Protein AF-A0A6S7JUX6-F1 (afdb_monomer)

Mean predicted aligned error: 7.74 Å

Structure (mmCIF, N/CA/C/O backbone):
data_AF-A0A6S7JUX6-F1
#
_entry.id   AF-A0A6S7JUX6-F1
#
loop_
_atom_site.group_PDB
_atom_site.id
_atom_site.type_symbol
_atom_site.label_atom_id
_atom_site.label_alt_id
_atom_site.label_comp_id
_atom_site.label_asym_id
_atom_site.label_entity_id
_atom_site.label_seq_id
_atom_site.pdbx_PDB_ins_code
_atom_site.Cartn_x
_atom_site.Cartn_y
_atom_site.Cartn_z
_atom_site.occupancy
_atom_site.B_iso_or_equiv
_atom_site.auth_seq_id
_atom_site.auth_comp_id
_atom_site.auth_asym_id
_atom_site.auth_atom_id
_atom_site.pdbx_PDB_model_num
ATOM 1 N N . VAL A 1 1 ? -24.097 11.876 -26.166 1.00 48.94 1 VAL A N 1
ATOM 2 C CA . VAL A 1 1 ? -23.026 12.880 -26.381 1.00 48.94 1 VAL A CA 1
ATOM 3 C C . VAL A 1 1 ? -22.260 13.209 -25.091 1.00 48.94 1 VAL A C 1
ATOM 5 O O . VAL A 1 1 ? -21.076 12.919 -25.056 1.00 48.94 1 VAL A O 1
ATOM 8 N N . SER A 1 2 ? -22.871 13.666 -23.984 1.00 50.81 2 SER A N 1
ATOM 9 C CA . SER A 1 2 ? -22.100 14.051 -22.768 1.00 50.81 2 SER A CA 1
ATOM 10 C C . SER A 1 2 ? -21.366 12.911 -22.030 1.00 50.81 2 SER A C 1
ATOM 12 O O . SER A 1 2 ? -20.284 13.136 -21.496 1.00 50.81 2 SER A O 1
ATOM 14 N N . LYS A 1 3 ? -21.900 11.677 -22.024 1.00 41.22 3 LYS A N 1
ATOM 15 C CA . LYS A 1 3 ? -21.191 10.493 -21.485 1.00 41.22 3 LYS A CA 1
ATOM 16 C C . LYS A 1 3 ? -19.966 10.110 -22.321 1.00 41.22 3 LYS A C 1
ATOM 18 O O . LYS A 1 3 ? -18.945 9.764 -21.747 1.00 41.22 3 LYS A O 1
ATOM 23 N N . LEU A 1 4 ? -20.069 10.221 -23.647 1.00 41.06 4 LEU A N 1
ATOM 24 C CA . LEU A 1 4 ? -18.965 9.965 -24.577 1.00 41.06 4 LEU A CA 1
ATOM 25 C C . LEU A 1 4 ? -17.874 11.031 -24.431 1.00 41.06 4 LEU A C 1
ATOM 27 O O . LEU A 1 4 ? -16.719 10.678 -24.271 1.00 41.06 4 LEU A O 1
ATOM 31 N N . PHE A 1 5 ? -18.233 12.317 -24.360 1.00 41.25 5 PHE A N 1
ATOM 32 C CA . PHE A 1 5 ? -17.266 13.398 -24.111 1.00 41.25 5 PHE A CA 1
ATOM 33 C C . PHE A 1 5 ? -16.537 13.258 -22.770 1.00 41.25 5 PHE A C 1
ATOM 35 O O . PHE A 1 5 ? -15.330 13.465 -22.704 1.00 41.25 5 PHE A O 1
ATOM 42 N N . LYS A 1 6 ? -17.247 12.869 -21.702 1.00 51.84 6 LYS A N 1
ATOM 43 C CA . LYS A 1 6 ? -16.603 12.551 -20.421 1.00 51.84 6 LYS A CA 1
ATOM 44 C C . LYS A 1 6 ? -15.650 11.365 -20.557 1.00 51.84 6 LYS A C 1
ATOM 46 O O . LYS A 1 6 ? -14.543 11.437 -20.048 1.00 51.84 6 LYS A O 1
ATOM 51 N N . TYR A 1 7 ? -16.066 10.310 -21.253 1.00 56.75 7 TYR A N 1
ATOM 52 C CA . TYR A 1 7 ? -15.253 9.117 -21.478 1.00 56.75 7 TYR A CA 1
ATOM 53 C C . TYR A 1 7 ? -13.949 9.437 -22.232 1.00 56.75 7 TYR A C 1
ATOM 55 O O . TYR A 1 7 ? -12.880 9.119 -21.721 1.00 56.75 7 TYR A O 1
ATOM 63 N N . PHE A 1 8 ? -14.025 10.177 -23.345 1.00 58.06 8 PHE A N 1
ATOM 64 C CA . PHE A 1 8 ? -12.846 10.645 -24.089 1.00 58.06 8 PHE A CA 1
ATOM 65 C C . PHE A 1 8 ? -11.921 11.522 -23.232 1.00 58.06 8 PHE A C 1
ATOM 67 O O . PHE A 1 8 ? -10.712 11.326 -23.227 1.00 58.06 8 PHE A O 1
ATOM 74 N N . HIS A 1 9 ? -12.482 12.429 -22.427 1.00 65.06 9 HIS A N 1
ATOM 75 C CA . HIS A 1 9 ? -11.683 13.262 -21.526 1.00 65.06 9 HIS A CA 1
ATOM 76 C C . HIS A 1 9 ? -10.937 12.444 -20.455 1.00 65.06 9 HIS A C 1
ATOM 78 O O . HIS A 1 9 ? -9.802 12.768 -20.109 1.00 65.06 9 HIS A O 1
ATOM 84 N N . TYR A 1 10 ? -11.546 11.378 -19.925 1.00 68.56 10 TYR A N 1
ATOM 85 C CA . TYR A 1 10 ? -10.877 10.498 -18.964 1.00 68.56 10 TYR A CA 1
ATOM 86 C C . TYR A 1 10 ? -9.776 9.658 -19.617 1.00 68.56 10 TYR A C 1
ATOM 88 O O . TYR A 1 10 ? -8.707 9.525 -19.022 1.00 68.56 10 TYR A O 1
ATOM 96 N N . GLU A 1 11 ? -10.000 9.126 -20.822 1.00 69.25 11 GLU A N 1
ATOM 97 C CA . GLU A 1 11 ? -8.964 8.402 -21.571 1.00 69.25 11 GLU A CA 1
ATOM 98 C C . GLU A 1 11 ? -7.755 9.299 -21.863 1.00 69.25 11 GLU A C 1
ATOM 100 O O . GLU A 1 11 ? -6.625 8.894 -21.586 1.00 69.25 11 GLU A O 1
ATOM 105 N N . ASP A 1 12 ? -7.973 10.544 -22.293 1.00 77.12 12 ASP A N 1
ATOM 106 C CA . ASP A 1 12 ? -6.894 11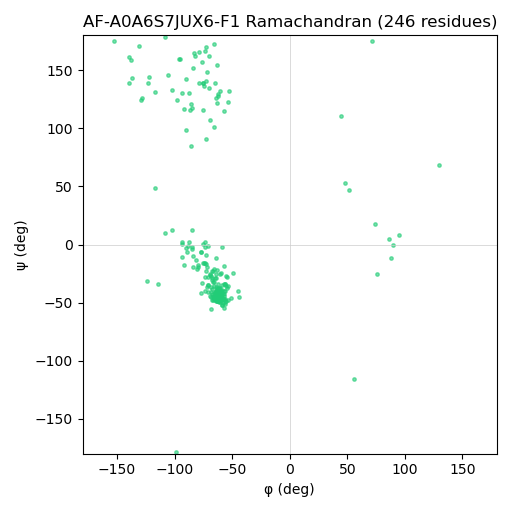.511 -22.534 1.00 77.12 12 ASP A CA 1
ATOM 107 C C . ASP A 1 12 ? -6.083 11.818 -21.267 1.00 77.12 12 ASP A C 1
ATOM 109 O O . ASP A 1 12 ? -4.849 11.889 -21.313 1.00 77.12 12 ASP A O 1
ATOM 113 N N . LEU A 1 13 ? -6.744 11.960 -20.111 1.00 80.56 13 LEU A N 1
ATOM 114 C CA . LEU A 1 13 ? -6.066 12.159 -18.826 1.00 80.56 13 LEU A CA 1
ATOM 115 C C . LEU A 1 13 ? -5.201 10.950 -18.447 1.00 80.56 13 LEU A C 1
ATOM 117 O O . LEU A 1 13 ? -4.061 11.125 -18.007 1.00 80.56 13 LEU A O 1
ATOM 121 N N . PHE A 1 14 ? -5.708 9.730 -18.640 1.00 80.94 14 PHE A N 1
ATOM 122 C CA . PHE A 1 14 ? -4.949 8.508 -18.377 1.00 80.94 14 PHE A CA 1
ATOM 123 C C . PHE A 1 14 ? -3.766 8.348 -19.334 1.00 80.94 14 PHE A C 1
ATOM 125 O O . PHE A 1 14 ? -2.660 8.059 -18.877 1.00 80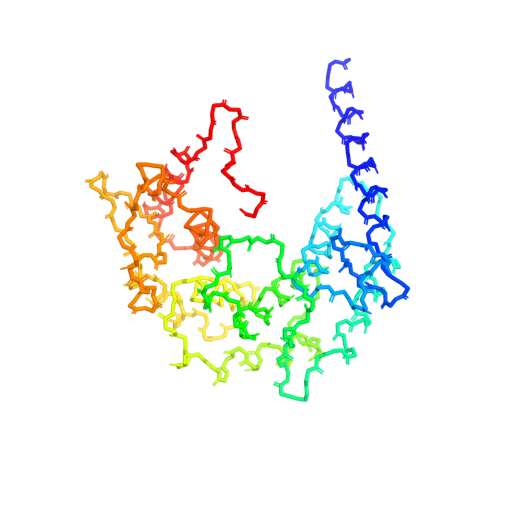.94 14 PHE A O 1
ATOM 132 N N . HIS A 1 15 ? -3.964 8.577 -20.634 1.00 81.88 15 HIS A N 1
ATOM 133 C CA . HIS A 1 15 ? -2.897 8.510 -21.631 1.00 81.88 15 HIS A CA 1
ATOM 134 C C . HIS A 1 15 ? -1.810 9.552 -21.364 1.00 81.88 15 HIS A C 1
ATOM 136 O O . HIS A 1 15 ? -0.626 9.212 -21.333 1.00 81.88 15 HIS A O 1
ATOM 142 N N . THR A 1 16 ? -2.196 10.800 -21.092 1.00 84.69 16 THR A N 1
ATOM 143 C CA . THR A 1 16 ? -1.251 11.877 -20.769 1.00 84.69 16 THR A CA 1
ATOM 144 C C . THR A 1 16 ? -0.478 11.569 -19.486 1.00 84.69 16 THR A C 1
ATOM 146 O O . THR A 1 16 ? 0.743 11.726 -19.447 1.00 84.69 16 THR A O 1
ATOM 149 N N . GLY A 1 17 ? -1.163 11.090 -18.441 1.00 85.31 17 GLY A N 1
ATOM 150 C CA . GLY A 1 17 ? -0.536 10.684 -17.183 1.00 85.31 17 GLY A CA 1
ATOM 151 C C . GLY A 1 17 ? 0.443 9.524 -17.365 1.00 85.31 17 GLY A C 1
ATOM 152 O O . GLY A 1 17 ? 1.569 9.600 -16.880 1.00 85.31 17 GLY A O 1
ATOM 153 N N . TYR A 1 18 ? 0.055 8.492 -18.118 1.00 85.75 18 TYR A N 1
ATOM 154 C CA . TYR A 1 18 ? 0.911 7.349 -18.436 1.00 85.75 18 TYR A CA 1
ATOM 155 C C . TYR A 1 18 ? 2.183 7.783 -19.172 1.00 85.75 18 TYR A C 1
ATOM 157 O O . TYR A 1 18 ? 3.284 7.489 -18.711 1.00 85.75 18 TYR A O 1
ATOM 165 N N . GLN A 1 19 ? 2.051 8.551 -20.258 1.00 86.50 19 GLN A N 1
ATOM 166 C CA . GLN A 1 19 ? 3.199 9.038 -21.030 1.00 86.50 19 GLN A CA 1
ATOM 167 C C . GLN A 1 19 ? 4.120 9.926 -20.189 1.00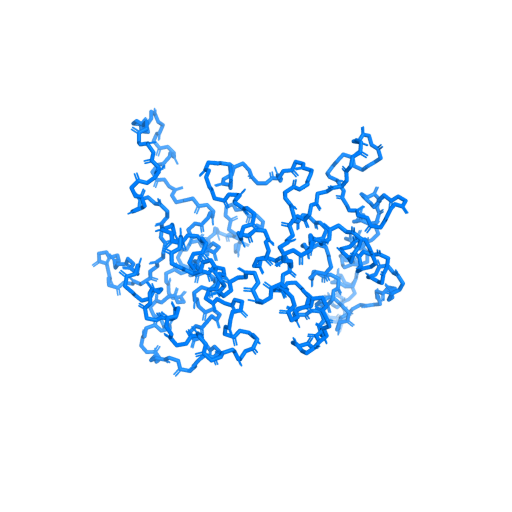 86.50 19 GLN A C 1
ATOM 169 O O . GLN A 1 19 ? 5.343 9.787 -20.243 1.00 86.50 19 GLN A O 1
ATOM 174 N N . ARG A 1 20 ? 3.547 10.801 -19.354 1.00 87.62 20 ARG A N 1
ATOM 175 C CA . ARG A 1 20 ? 4.322 11.633 -18.431 1.00 87.62 20 ARG A CA 1
ATOM 176 C C . ARG A 1 20 ? 5.080 10.790 -17.411 1.00 87.62 20 ARG A C 1
ATOM 178 O O . ARG A 1 20 ? 6.257 11.057 -17.181 1.00 87.62 20 ARG A O 1
ATOM 185 N N . GLU A 1 21 ? 4.459 9.764 -16.837 1.00 88.50 21 GLU A N 1
ATOM 186 C CA . GLU A 1 21 ? 5.111 8.895 -15.853 1.00 88.50 21 GLU A CA 1
ATOM 187 C C . GLU A 1 21 ? 6.322 8.161 -16.457 1.00 88.50 21 GLU A C 1
ATOM 189 O O . GLU A 1 21 ? 7.375 8.061 -15.825 1.00 88.50 21 GLU A O 1
ATOM 194 N N . LEU A 1 22 ? 6.233 7.727 -17.721 1.00 88.69 22 LEU A N 1
ATOM 195 C CA . LEU A 1 22 ? 7.347 7.080 -18.427 1.00 88.69 22 LEU A CA 1
ATOM 196 C C . LEU A 1 22 ? 8.590 7.976 -18.560 1.00 88.69 22 LEU A C 1
ATOM 198 O O . LEU A 1 22 ? 9.708 7.461 -18.616 1.00 88.69 22 LEU A O 1
ATOM 202 N N . THR A 1 23 ? 8.441 9.304 -18.530 1.00 88.75 23 THR A N 1
ATOM 203 C CA . THR A 1 23 ? 9.589 10.233 -18.563 1.00 88.75 23 THR A CA 1
ATOM 204 C C . THR A 1 23 ? 10.472 10.150 -17.309 1.00 88.75 23 THR A C 1
ATOM 206 O O . THR A 1 23 ? 11.666 10.457 -17.368 1.00 88.75 23 THR A O 1
ATOM 209 N N . TYR A 1 24 ? 9.922 9.659 -16.194 1.00 88.62 24 TYR A N 1
ATOM 210 C CA . TYR A 1 24 ? 10.625 9.451 -14.924 1.00 88.62 24 TYR A CA 1
ATOM 211 C C . TYR A 1 24 ? 11.267 8.056 -14.811 1.00 88.62 24 TYR A C 1
ATOM 213 O O . TYR A 1 24 ? 11.971 7.762 -13.833 1.00 88.62 24 TYR A O 1
ATOM 221 N N . LYS A 1 25 ? 11.066 7.190 -15.816 1.00 89.81 25 LYS A N 1
ATOM 222 C CA . LYS A 1 25 ? 11.625 5.837 -15.864 1.00 89.81 25 LYS A CA 1
ATOM 223 C C . LYS A 1 25 ? 13.118 5.851 -16.191 1.00 89.81 25 LYS A C 1
ATOM 225 O O . LYS A 1 25 ? 13.602 6.522 -17.105 1.00 89.81 25 LYS A O 1
ATOM 230 N N . ARG A 1 26 ? 13.874 5.028 -15.468 1.00 90.56 26 ARG A N 1
ATOM 231 C CA . ARG A 1 26 ? 15.306 4.791 -15.691 1.00 90.56 26 ARG A CA 1
ATOM 232 C C . ARG A 1 26 ? 15.531 3.540 -16.536 1.00 90.56 26 ARG A C 1
ATOM 234 O O . ARG A 1 26 ? 14.717 2.620 -16.540 1.00 90.56 26 ARG A O 1
ATOM 241 N N . ARG A 1 27 ? 16.715 3.443 -17.155 1.00 89.12 27 ARG A N 1
ATOM 242 C CA . ARG A 1 27 ? 17.153 2.258 -17.931 1.00 89.12 27 ARG A CA 1
ATOM 243 C C . ARG A 1 27 ? 17.091 0.952 -17.133 1.00 89.12 27 ARG A C 1
ATOM 245 O O . ARG A 1 27 ? 16.908 -0.112 -17.699 1.00 89.12 27 ARG A O 1
ATOM 252 N N . SER A 1 28 ? 17.237 1.036 -15.813 1.00 89.94 28 SER A N 1
ATOM 253 C CA . SER A 1 28 ? 17.154 -0.102 -14.900 1.00 89.94 28 SER A CA 1
ATOM 254 C C . SER A 1 28 ? 15.735 -0.639 -14.685 1.00 89.94 28 SER A C 1
ATOM 256 O O . SER A 1 28 ? 15.613 -1.668 -14.024 1.00 89.94 28 SER A O 1
ATOM 258 N N . GLY A 1 29 ? 14.694 0.053 -15.167 1.00 91.31 29 GLY A N 1
ATOM 259 C CA . GLY A 1 29 ? 13.281 -0.266 -14.925 1.00 91.31 29 GLY A CA 1
ATOM 260 C C . GLY A 1 29 ? 12.682 0.390 -13.674 1.00 91.31 29 GLY A C 1
ATOM 261 O O . GLY A 1 29 ? 11.508 0.190 -13.388 1.00 91.31 29 GLY A O 1
ATOM 262 N N . SER A 1 30 ? 13.464 1.169 -12.925 1.00 92.81 30 SER A N 1
ATOM 263 C CA . SER A 1 30 ? 13.008 1.896 -11.732 1.00 92.81 30 SER A CA 1
ATOM 264 C C . SER A 1 30 ? 12.625 3.337 -12.044 1.00 92.81 30 SER A C 1
ATOM 266 O O . SER A 1 30 ? 13.139 3.909 -13.004 1.00 92.81 30 SER A O 1
ATOM 268 N N . TYR A 1 31 ? 11.827 3.956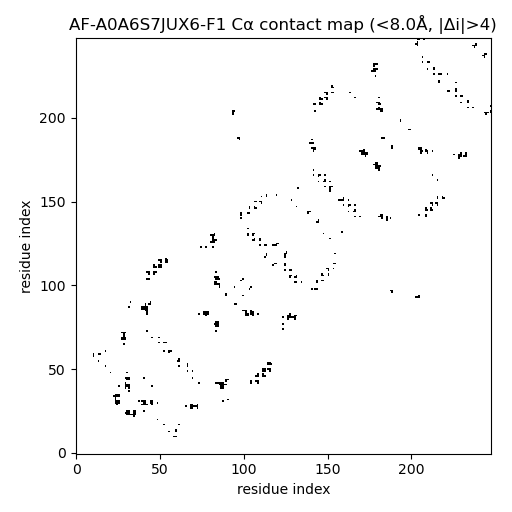 -11.182 1.00 90.50 31 TYR A N 1
ATOM 269 C CA . TYR A 1 31 ? 11.389 5.347 -11.320 1.00 90.50 31 TYR A CA 1
ATOM 270 C C . TYR A 1 31 ? 12.117 6.256 -10.326 1.00 90.50 31 TYR A C 1
ATOM 272 O O . TYR A 1 31 ? 12.445 5.840 -9.211 1.00 90.50 31 TYR A O 1
ATOM 280 N N . SER A 1 32 ? 12.395 7.496 -10.728 1.00 86.69 32 SER A N 1
ATOM 281 C CA . SER A 1 32 ? 12.927 8.556 -9.859 1.00 86.69 32 SER A CA 1
ATOM 282 C C . SER A 1 32 ? 12.210 9.871 -10.153 1.00 86.69 32 SER A C 1
ATOM 284 O O . SER A 1 32 ? 11.964 10.198 -11.308 1.00 86.69 32 SER A O 1
ATOM 286 N N . ILE A 1 33 ? 11.967 10.663 -9.109 1.00 79.56 33 ILE A N 1
ATOM 287 C CA . ILE A 1 33 ? 11.399 12.016 -9.215 1.00 79.56 33 ILE A CA 1
ATOM 288 C C . ILE A 1 33 ? 12.300 12.987 -9.993 1.00 79.56 33 ILE A C 1
ATOM 290 O O . ILE A 1 33 ? 11.818 13.972 -10.539 1.00 79.56 33 ILE A O 1
ATOM 294 N N . PHE A 1 34 ? 13.600 12.690 -10.079 1.00 77.69 34 PHE A N 1
ATOM 295 C CA . PHE A 1 34 ? 14.578 13.431 -10.877 1.00 77.69 34 PHE A CA 1
ATOM 296 C C . PHE A 1 34 ? 14.924 12.698 -12.186 1.00 77.69 34 PHE A C 1
ATOM 298 O O . PHE A 1 34 ? 15.899 13.029 -12.862 1.00 77.69 34 PHE A O 1
ATOM 305 N N . GLY A 1 35 ? 14.148 11.670 -12.550 1.00 72.19 35 GLY A N 1
ATOM 306 C CA . GLY A 1 35 ? 14.316 10.893 -13.772 1.00 72.19 35 GLY A CA 1
ATOM 307 C C . GLY A 1 35 ? 15.717 10.295 -13.891 1.00 72.19 35 GLY A C 1
ATOM 308 O O . GLY A 1 35 ? 16.125 9.448 -13.090 1.00 72.19 35 GLY A O 1
ATOM 309 N N . LYS A 1 36 ? 16.466 10.727 -14.912 1.00 73.56 36 LYS A N 1
ATOM 310 C CA . LYS A 1 36 ? 17.831 10.255 -15.206 1.00 73.56 36 LYS A CA 1
ATOM 311 C C . LYS A 1 36 ? 18.925 10.974 -14.407 1.00 73.56 36 LYS A C 1
ATOM 313 O O . LYS A 1 36 ? 20.053 10.494 -14.424 1.00 73.56 36 LYS A O 1
ATOM 318 N N . SER A 1 37 ? 18.601 12.053 -13.694 1.00 71.31 37 SER A N 1
ATOM 319 C CA . SER A 1 37 ? 19.586 12.898 -13.000 1.00 71.31 37 SER A CA 1
ATOM 320 C C . SER A 1 37 ? 20.064 12.335 -11.657 1.00 71.31 37 SER A C 1
ATOM 322 O O . SER A 1 37 ? 21.128 12.716 -11.185 1.00 71.31 37 SER A O 1
ATOM 324 N N . ASP A 1 38 ? 19.320 11.408 -11.045 1.00 69.12 38 ASP A N 1
ATOM 325 C CA . ASP A 1 38 ? 19.788 10.680 -9.855 1.00 69.12 38 ASP A CA 1
ATOM 326 C C . ASP A 1 38 ? 20.763 9.552 -10.221 1.00 69.12 38 ASP A C 1
ATOM 328 O O . ASP A 1 38 ? 20.812 9.114 -11.370 1.00 69.12 38 ASP A O 1
ATOM 332 N N . SER A 1 39 ? 21.485 8.997 -9.246 1.00 72.44 39 SER A N 1
ATOM 333 C CA . SER A 1 39 ? 22.260 7.760 -9.429 1.00 72.44 39 SER A CA 1
ATOM 334 C C . SER A 1 39 ? 21.372 6.505 -9.432 1.00 72.44 39 SER A C 1
ATOM 336 O O . SER A 1 39 ? 21.619 5.573 -10.201 1.00 72.44 39 SER A O 1
ATOM 338 N N . GLU A 1 40 ? 20.278 6.497 -8.664 1.00 76.81 40 GLU A N 1
ATOM 339 C CA . GLU A 1 40 ? 19.383 5.343 -8.497 1.00 76.81 40 GLU A CA 1
ATOM 340 C C . GLU A 1 40 ? 17.891 5.725 -8.469 1.00 76.81 40 GLU A C 1
ATOM 342 O O . GLU A 1 40 ? 17.523 6.875 -8.250 1.00 76.81 40 GLU A O 1
ATOM 347 N N . GLY A 1 41 ? 17.014 4.743 -8.715 1.00 86.25 41 GLY A N 1
ATOM 348 C CA . GLY A 1 41 ? 15.563 4.902 -8.565 1.00 86.25 41 GLY A CA 1
ATOM 349 C C . GLY A 1 41 ? 15.083 4.708 -7.124 1.00 86.25 41 GLY A C 1
ATOM 350 O O . GLY A 1 41 ? 15.794 4.154 -6.287 1.00 86.25 41 GLY A O 1
ATOM 351 N N . SER A 1 42 ? 13.849 5.129 -6.847 1.00 89.81 42 SER A N 1
ATOM 352 C CA . SER A 1 42 ? 13.210 4.992 -5.536 1.00 89.81 42 SER A CA 1
ATOM 353 C C . SER A 1 42 ? 12.373 3.718 -5.452 1.00 89.81 42 SER A C 1
ATOM 355 O O . SER A 1 42 ? 11.558 3.442 -6.335 1.00 89.81 42 SER A O 1
ATOM 357 N N . MET A 1 43 ? 12.566 2.938 -4.384 1.00 91.69 43 MET A N 1
ATOM 358 C CA . MET A 1 43 ? 11.837 1.680 -4.170 1.00 91.69 43 MET A CA 1
ATOM 359 C C . MET A 1 43 ? 10.330 1.929 -4.034 1.00 91.69 43 MET A C 1
ATOM 361 O O . MET A 1 43 ? 9.534 1.297 -4.727 1.00 91.69 43 MET A O 1
ATOM 365 N N . MET A 1 44 ? 9.948 2.891 -3.187 1.00 88.50 44 MET A N 1
ATOM 366 C CA . MET A 1 44 ? 8.542 3.243 -2.973 1.00 88.50 44 MET A CA 1
ATOM 367 C C . MET A 1 44 ? 7.912 3.845 -4.225 1.00 88.50 44 MET A C 1
ATOM 369 O O . MET A 1 44 ? 6.818 3.433 -4.593 1.00 88.50 44 MET A O 1
ATOM 373 N N . LEU A 1 45 ? 8.604 4.761 -4.917 1.00 89.06 45 LEU A N 1
ATOM 374 C CA . LEU A 1 45 ? 8.060 5.360 -6.139 1.00 89.06 45 LEU A CA 1
ATOM 375 C C . LEU A 1 45 ? 7.858 4.306 -7.227 1.00 89.06 45 LEU A C 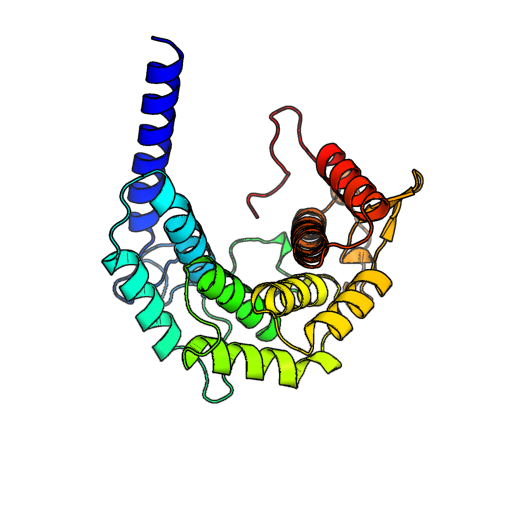1
ATOM 377 O O . LEU A 1 45 ? 6.797 4.237 -7.832 1.00 89.06 45 LEU A O 1
ATOM 381 N N . THR A 1 46 ? 8.848 3.437 -7.437 1.00 93.62 46 THR A N 1
ATOM 382 C CA . THR A 1 46 ? 8.727 2.351 -8.419 1.00 93.62 46 THR A CA 1
ATOM 383 C C . THR A 1 46 ? 7.542 1.441 -8.076 1.00 93.62 46 THR A C 1
ATOM 385 O O . THR A 1 46 ? 6.804 1.033 -8.968 1.00 93.62 46 THR A O 1
ATOM 388 N N . ALA A 1 47 ? 7.309 1.149 -6.790 1.00 93.69 47 ALA A N 1
ATOM 389 C CA . ALA A 1 47 ? 6.162 0.349 -6.354 1.00 93.69 47 ALA A CA 1
ATOM 390 C C . ALA A 1 47 ? 4.830 1.074 -6.564 1.00 93.69 47 ALA A C 1
ATOM 392 O O . ALA A 1 47 ? 3.872 0.458 -7.029 1.00 93.69 47 ALA A O 1
ATOM 393 N N . PHE A 1 48 ? 4.781 2.375 -6.280 1.00 90.56 48 PHE A N 1
ATOM 394 C CA . PHE A 1 48 ? 3.620 3.213 -6.553 1.00 90.56 48 PHE A CA 1
ATOM 395 C C . PHE A 1 48 ? 3.263 3.193 -8.042 1.00 90.56 48 PHE A C 1
ATOM 397 O O . PHE A 1 48 ? 2.112 2.936 -8.384 1.00 90.56 48 PHE A O 1
ATOM 404 N N . VAL A 1 49 ? 4.245 3.364 -8.931 1.00 92.44 49 VAL A N 1
ATOM 405 C CA . VAL A 1 49 ? 4.016 3.328 -10.383 1.00 92.44 49 VAL A CA 1
ATOM 406 C C . VAL A 1 49 ? 3.509 1.963 -10.833 1.00 92.44 49 VAL A C 1
ATOM 408 O O . VAL A 1 49 ? 2.493 1.893 -11.519 1.00 92.44 49 VAL A O 1
ATOM 411 N N . VAL A 1 50 ? 4.136 0.868 -10.387 1.00 94.38 50 VAL A N 1
ATOM 412 C CA . VAL A 1 50 ? 3.673 -0.497 -10.700 1.00 94.38 50 VAL A CA 1
ATOM 413 C C . VAL A 1 50 ? 2.230 -0.715 -10.244 1.00 94.38 50 VAL A C 1
ATOM 415 O O . VAL A 1 50 ? 1.421 -1.247 -11.005 1.00 94.38 50 VAL A O 1
ATOM 418 N N . ARG A 1 51 ? 1.881 -0.273 -9.031 1.00 93.56 51 ARG A N 1
ATOM 419 C CA . ARG A 1 51 ? 0.517 -0.356 -8.492 1.00 93.56 51 ARG A CA 1
ATOM 420 C C . ARG A 1 51 ? -0.473 0.452 -9.336 1.00 93.56 51 ARG A C 1
ATOM 422 O O . ARG A 1 51 ? -1.542 -0.053 -9.677 1.00 93.56 51 ARG A O 1
ATOM 429 N N . SER A 1 52 ? -0.119 1.687 -9.683 1.00 91.88 52 SER A N 1
ATOM 430 C CA . SER A 1 52 ? -0.951 2.599 -10.472 1.00 91.88 52 SER A CA 1
ATOM 431 C C . SER A 1 52 ? -1.187 2.069 -11.883 1.00 91.88 52 SER A C 1
ATOM 433 O O . SER A 1 52 ? -2.335 1.952 -12.307 1.00 91.88 52 SER A O 1
ATOM 435 N N . PHE A 1 53 ? -0.128 1.646 -12.573 1.00 92.75 53 PHE A N 1
ATOM 436 C CA . PHE A 1 53 ? -0.199 1.026 -13.897 1.00 92.75 53 PHE A CA 1
ATOM 437 C C . PHE A 1 53 ? -1.031 -0.249 -13.874 1.00 92.75 53 PHE A C 1
ATOM 439 O O . PHE A 1 53 ? -1.924 -0.427 -14.701 1.00 92.75 53 PHE A O 1
ATOM 446 N N . ALA A 1 54 ? -0.824 -1.103 -12.871 1.00 92.00 54 ALA A N 1
ATOM 447 C CA . ALA A 1 54 ? -1.590 -2.326 -12.755 1.00 92.00 54 ALA A CA 1
ATOM 448 C C . ALA A 1 54 ? -3.098 -2.096 -12.595 1.00 92.00 54 ALA A C 1
ATOM 450 O O . ALA A 1 54 ? -3.884 -2.873 -13.140 1.00 92.00 54 ALA A O 1
ATOM 451 N N . ARG A 1 55 ? -3.497 -1.051 -11.859 1.00 89.88 55 ARG A N 1
ATOM 452 C CA . ARG A 1 55 ? -4.901 -0.641 -11.707 1.00 89.88 55 ARG A CA 1
ATOM 453 C C . ARG A 1 55 ? -5.438 0.019 -12.981 1.00 89.88 55 ARG A C 1
ATOM 455 O O . ARG A 1 55 ? -6.575 -0.256 -13.358 1.00 89.88 55 ARG A O 1
ATOM 462 N N . ALA A 1 56 ? -4.624 0.841 -13.643 1.00 89.00 56 ALA A N 1
ATOM 463 C CA . ALA A 1 56 ? -4.981 1.554 -14.868 1.00 89.00 56 ALA A CA 1
ATOM 464 C C . ALA A 1 56 ? -5.240 0.619 -16.060 1.00 89.00 56 ALA A C 1
ATOM 466 O O . ALA A 1 56 ? -6.107 0.930 -16.869 1.00 89.00 56 ALA A O 1
ATOM 467 N N . ARG A 1 57 ? -4.598 -0.562 -16.114 1.00 88.50 57 ARG A N 1
ATOM 468 C CA . ARG A 1 57 ? -4.825 -1.607 -17.142 1.00 88.50 57 ARG A CA 1
ATOM 469 C C . ARG A 1 57 ? -6.290 -1.983 -17.378 1.00 88.50 57 ARG A C 1
ATOM 471 O O . ARG A 1 57 ? -6.623 -2.511 -18.430 1.00 88.50 57 ARG A O 1
ATOM 478 N N . LYS A 1 58 ? -7.167 -1.766 -16.392 1.00 87.44 58 LYS A N 1
ATOM 479 C CA . LYS A 1 58 ? -8.610 -2.031 -16.523 1.00 87.44 58 LYS A CA 1
ATOM 480 C C . LYS A 1 58 ? -9.352 -0.981 -17.356 1.00 87.44 58 LYS A C 1
ATOM 482 O O . LYS A 1 58 ? -10.492 -1.228 -17.729 1.00 87.44 58 LYS A O 1
ATOM 487 N N . TYR A 1 59 ? -8.738 0.177 -17.577 1.00 85.81 59 TYR A N 1
ATOM 488 C CA . TYR A 1 59 ? -9.371 1.354 -18.171 1.00 85.81 59 TYR A CA 1
ATOM 489 C C . TYR A 1 59 ? -8.632 1.860 -19.409 1.00 85.81 59 TYR A C 1
ATOM 491 O O . TYR A 1 59 ? -9.275 2.380 -20.307 1.00 85.81 59 TYR A O 1
ATOM 499 N N . VAL A 1 60 ? -7.307 1.700 -19.470 1.00 85.62 60 VAL A N 1
ATOM 500 C CA . VAL A 1 60 ? -6.481 2.098 -20.617 1.00 85.62 60 VAL A CA 1
ATOM 501 C C . VAL A 1 60 ? -5.433 1.043 -20.940 1.00 85.62 60 VAL A C 1
ATOM 503 O O . VAL A 1 60 ? -5.052 0.241 -20.082 1.00 85.62 60 VAL A O 1
ATOM 506 N N . PHE A 1 61 ? -4.930 1.073 -22.175 1.00 87.44 61 PHE A N 1
ATOM 507 C CA . PHE A 1 61 ? -3.775 0.270 -22.552 1.00 87.44 61 PHE A CA 1
ATOM 508 C C . PHE A 1 61 ? -2.542 0.712 -21.756 1.00 87.44 61 PHE A C 1
ATOM 510 O O . PHE A 1 61 ? -2.164 1.883 -21.758 1.00 87.44 61 PHE A O 1
ATOM 517 N N . VAL A 1 62 ? -1.906 -0.250 -21.096 1.00 88.50 62 VAL A N 1
ATOM 518 C CA . VAL A 1 62 ? -0.614 -0.093 -20.431 1.00 88.50 62 VAL A CA 1
ATOM 519 C C . VAL A 1 62 ? 0.263 -1.224 -20.933 1.00 88.50 62 VAL A C 1
ATOM 521 O O . VAL A 1 62 ? -0.126 -2.388 -20.832 1.00 88.50 62 VAL A O 1
ATOM 524 N N . ASP A 1 63 ? 1.438 -0.887 -21.454 1.00 89.38 63 ASP A N 1
ATOM 525 C CA . ASP A 1 63 ? 2.391 -1.888 -21.918 1.00 89.38 63 ASP A CA 1
ATOM 526 C C . ASP A 1 63 ? 2.855 -2.776 -20.746 1.00 89.38 63 ASP A C 1
ATOM 528 O O . ASP A 1 63 ? 3.386 -2.305 -19.736 1.00 89.38 63 ASP A O 1
ATOM 532 N N . GLU A 1 64 ? 2.635 -4.085 -20.867 1.00 88.44 64 GLU A N 1
ATOM 533 C CA . GLU A 1 64 ? 3.021 -5.074 -19.860 1.00 88.44 64 GLU A CA 1
ATOM 534 C C . GLU A 1 64 ? 4.538 -5.148 -19.668 1.00 88.44 64 GLU A C 1
ATOM 536 O O . GLU A 1 64 ? 5.010 -5.458 -18.569 1.00 88.44 64 GLU A O 1
ATOM 541 N N . ASP A 1 65 ? 5.319 -4.849 -20.705 1.00 90.94 65 ASP A N 1
ATOM 542 C CA . ASP A 1 65 ? 6.776 -4.865 -20.619 1.00 90.94 65 ASP A CA 1
ATOM 543 C C . ASP A 1 65 ? 7.293 -3.733 -19.722 1.00 90.94 65 ASP A C 1
ATOM 545 O O . ASP A 1 65 ? 8.299 -3.897 -19.018 1.00 90.94 65 ASP A O 1
ATOM 549 N N . GLU A 1 66 ? 6.536 -2.638 -19.608 1.00 89.06 66 GLU A N 1
ATOM 550 C CA . GLU A 1 66 ? 6.842 -1.555 -18.678 1.00 89.06 66 GLU A CA 1
ATOM 551 C C . GLU A 1 66 ? 6.773 -2.025 -17.225 1.00 89.06 66 GLU A C 1
ATOM 553 O O . GLU A 1 66 ? 7.709 -1.784 -16.454 1.00 89.06 66 GLU A O 1
ATOM 558 N N . ILE A 1 67 ? 5.730 -2.785 -16.879 1.00 91.88 67 ILE A N 1
ATOM 559 C CA . ILE A 1 67 ? 5.583 -3.400 -15.557 1.00 91.88 67 ILE A CA 1
ATOM 560 C C . ILE A 1 67 ? 6.659 -4.475 -15.361 1.00 91.88 67 ILE A C 1
ATOM 562 O O . ILE A 1 67 ? 7.348 -4.476 -14.337 1.00 91.88 67 ILE A O 1
ATOM 566 N N . LYS A 1 68 ? 6.867 -5.377 -16.332 1.00 93.50 68 LYS A N 1
ATOM 567 C CA . LYS A 1 68 ? 7.854 -6.471 -16.224 1.00 93.50 68 LYS A CA 1
ATOM 568 C C . LYS A 1 68 ? 9.267 -5.957 -15.951 1.00 93.50 68 LYS A C 1
ATOM 570 O O . LYS A 1 68 ? 9.961 -6.545 -15.118 1.00 93.50 68 LYS A O 1
ATOM 575 N N . HIS A 1 69 ? 9.687 -4.862 -16.584 1.00 94.94 69 HIS A N 1
ATOM 576 C CA . HIS A 1 69 ? 10.990 -4.246 -16.329 1.00 94.94 69 HIS A CA 1
ATOM 577 C C . HIS A 1 69 ? 11.148 -3.795 -14.866 1.00 94.94 69 HIS A C 1
ATOM 579 O O . HIS A 1 69 ? 12.166 -4.094 -14.235 1.00 94.94 69 HIS A O 1
ATOM 585 N N . SER A 1 70 ? 10.132 -3.158 -14.277 1.00 95.75 70 SER A N 1
ATOM 586 C CA . SER A 1 70 ? 10.149 -2.790 -12.853 1.00 95.75 70 SER A CA 1
ATOM 587 C C . SER A 1 70 ? 10.142 -4.010 -11.929 1.00 95.75 70 SER A C 1
ATOM 589 O O . SER A 1 70 ? 10.836 -4.032 -10.912 1.00 95.75 70 SER A O 1
ATOM 591 N N . ILE A 1 71 ? 9.432 -5.075 -12.303 1.00 96.06 71 ILE A N 1
ATOM 592 C CA . ILE A 1 71 ? 9.406 -6.331 -11.542 1.00 96.06 71 ILE A CA 1
ATOM 593 C C . ILE A 1 71 ? 10.777 -7.017 -11.539 1.00 96.06 71 ILE A C 1
ATOM 595 O O . ILE A 1 71 ? 11.230 -7.501 -10.499 1.00 96.06 71 ILE A O 1
ATOM 599 N N . GLN A 1 72 ? 11.473 -7.048 -12.678 1.00 96.06 72 GLN A N 1
ATOM 600 C CA . GLN A 1 72 ? 12.850 -7.545 -12.745 1.00 96.06 72 GLN A CA 1
ATOM 601 C C . GLN A 1 72 ? 13.789 -6.697 -11.881 1.00 96.06 72 GLN A C 1
ATOM 603 O O . GLN A 1 72 ? 14.661 -7.239 -11.197 1.00 96.06 72 GLN A O 1
ATOM 608 N N . TRP A 1 73 ? 13.589 -5.378 -11.853 1.00 95.62 73 TRP A N 1
ATOM 609 C CA . TRP A 1 73 ? 14.346 -4.494 -10.975 1.00 95.62 73 TRP A CA 1
ATOM 610 C C . TRP A 1 73 ? 14.143 -4.833 -9.492 1.00 95.62 73 TRP A C 1
ATOM 612 O O . TRP A 1 73 ? 15.137 -5.024 -8.788 1.00 95.62 73 TRP A O 1
ATOM 622 N N . PHE A 1 74 ? 12.897 -5.015 -9.036 1.00 96.75 74 PHE A N 1
ATOM 623 C CA . PHE A 1 74 ? 12.611 -5.456 -7.665 1.00 96.75 74 PHE A CA 1
ATOM 624 C C . PHE A 1 74 ? 13.307 -6.771 -7.325 1.00 96.75 74 PHE A C 1
ATOM 626 O O . PHE A 1 74 ? 13.964 -6.864 -6.290 1.00 96.75 74 PHE A O 1
ATOM 633 N N . ARG A 1 75 ? 13.232 -7.770 -8.214 1.00 95.94 75 ARG A N 1
ATOM 634 C CA . ARG A 1 75 ? 13.867 -9.081 -7.997 1.00 95.94 75 ARG A CA 1
ATOM 635 C C . ARG A 1 75 ? 15.369 -8.979 -7.744 1.00 95.94 75 ARG A C 1
ATOM 637 O O . ARG A 1 75 ? 15.874 -9.692 -6.886 1.00 95.94 75 ARG A O 1
ATOM 644 N N . ARG A 1 76 ? 16.074 -8.101 -8.464 1.00 95.31 76 ARG A N 1
ATOM 645 C CA . ARG A 1 76 ? 17.523 -7.895 -8.280 1.00 95.31 76 ARG A CA 1
ATOM 646 C C . ARG A 1 76 ? 17.863 -7.134 -7.001 1.00 95.31 76 ARG A C 1
ATOM 648 O O . ARG A 1 76 ? 18.963 -7.290 -6.488 1.00 95.31 76 ARG A O 1
ATOM 655 N N . LYS A 1 77 ? 16.955 -6.281 -6.520 1.00 95.31 77 LYS A N 1
ATOM 656 C CA . LYS A 1 77 ? 17.173 -5.450 -5.328 1.00 95.31 77 LYS A CA 1
ATOM 657 C C . LYS A 1 77 ? 16.683 -6.108 -4.030 1.00 95.31 77 LYS A C 1
ATOM 659 O O . LYS A 1 77 ? 17.091 -5.665 -2.961 1.00 95.31 77 LYS A O 1
ATOM 664 N N . GLN A 1 78 ? 15.828 -7.133 -4.092 1.00 97.25 78 GLN A N 1
ATOM 665 C CA . GLN A 1 78 ? 15.358 -7.862 -2.909 1.00 97.25 78 GLN A CA 1
ATOM 666 C C . GLN A 1 78 ? 16.531 -8.550 -2.191 1.00 97.25 78 GLN A C 1
ATOM 668 O O . GLN A 1 78 ? 17.306 -9.280 -2.811 1.00 97.25 78 GLN A O 1
ATOM 673 N N . LYS A 1 79 ? 16.654 -8.344 -0.875 1.00 97.00 79 LYS A N 1
ATOM 674 C CA . LYS A 1 79 ? 17.722 -8.951 -0.066 1.00 97.00 79 LYS A CA 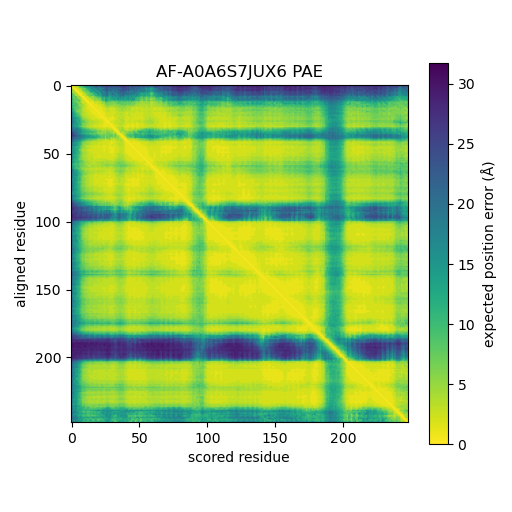1
ATOM 675 C C . LYS A 1 79 ? 17.533 -10.466 0.090 1.00 97.00 79 LYS A C 1
ATOM 677 O O . LYS A 1 79 ? 16.410 -10.964 -0.036 1.00 97.00 79 LYS A O 1
ATOM 682 N N . PRO A 1 80 ? 18.587 -11.213 0.478 1.00 96.06 80 PRO A N 1
ATOM 683 C CA . PRO A 1 80 ? 18.466 -12.623 0.853 1.00 96.06 80 PRO A CA 1
ATOM 684 C C . PRO A 1 80 ? 17.414 -12.884 1.940 1.00 96.06 80 PRO A C 1
ATOM 686 O O . PRO A 1 80 ? 16.690 -13.874 1.834 1.00 96.06 80 PRO A O 1
ATOM 689 N N . SER A 1 81 ? 17.270 -11.955 2.898 1.00 95.19 81 SER A N 1
ATOM 690 C CA . SER A 1 81 ? 16.239 -11.963 3.952 1.00 95.19 81 SER A CA 1
ATOM 691 C C . SER A 1 81 ? 14.803 -11.840 3.429 1.00 95.19 81 SER A C 1
ATOM 693 O O . SER A 1 81 ? 13.855 -12.022 4.181 1.00 95.19 81 SER A O 1
ATOM 695 N N . GLY A 1 82 ? 14.618 -11.497 2.151 1.00 96.88 82 GLY A N 1
ATOM 696 C CA . GLY A 1 82 ? 13.317 -11.236 1.541 1.00 96.88 82 GLY A CA 1
ATOM 697 C C . GLY A 1 82 ? 12.840 -9.790 1.663 1.00 96.88 82 GLY A C 1
ATOM 698 O O . GLY A 1 82 ? 11.912 -9.408 0.949 1.00 96.88 82 GLY A O 1
ATOM 699 N N . CYS A 1 83 ? 13.489 -8.971 2.489 1.00 96.69 83 CYS A N 1
ATOM 700 C CA . CYS A 1 83 ? 13.146 -7.561 2.641 1.00 96.69 83 CYS A CA 1
ATOM 701 C C . CYS A 1 83 ? 13.554 -6.738 1.411 1.00 96.69 83 CYS A C 1
ATOM 703 O O . CYS A 1 83 ? 14.562 -7.021 0.750 1.00 96.69 83 CYS A O 1
ATOM 705 N N . PHE A 1 84 ? 12.783 -5.692 1.121 1.00 95.44 84 PHE A N 1
ATOM 706 C CA . PHE A 1 84 ? 13.128 -4.696 0.114 1.00 95.44 84 PHE A CA 1
ATOM 707 C C . PHE A 1 84 ? 13.884 -3.535 0.768 1.00 95.44 84 PHE A C 1
ATOM 709 O O . PHE A 1 84 ? 13.309 -2.840 1.603 1.00 95.44 84 PHE A O 1
ATOM 716 N N . PRO A 1 85 ? 15.152 -3.299 0.391 1.00 91.88 85 PRO A N 1
ATOM 717 C CA . PRO A 1 85 ? 15.954 -2.223 0.957 1.00 91.88 85 PRO A CA 1
ATOM 718 C C . PRO A 1 85 ? 15.377 -0.846 0.646 1.00 91.88 85 PRO A C 1
ATOM 720 O O . PRO A 1 85 ? 14.752 -0.615 -0.395 1.00 91.88 85 PRO A O 1
ATOM 723 N N . LYS A 1 86 ? 15.707 0.104 1.516 1.00 86.38 86 LYS A N 1
ATOM 724 C CA . LYS A 1 86 ? 15.502 1.523 1.253 1.00 86.38 86 LYS A CA 1
ATOM 725 C C . LYS A 1 86 ? 16.458 2.003 0.159 1.00 86.38 86 LYS A C 1
ATOM 727 O O . LYS A 1 86 ? 17.650 2.153 0.398 1.00 86.38 86 LYS A O 1
ATOM 732 N N . TYR A 1 87 ? 15.910 2.258 -1.027 1.00 83.56 87 TYR A N 1
ATOM 733 C CA . TYR A 1 87 ? 16.613 2.867 -2.158 1.00 83.56 87 TYR A CA 1
ATOM 734 C C . TYR A 1 87 ? 15.928 4.151 -2.612 1.00 83.56 87 TYR A C 1
ATOM 736 O O . TYR A 1 87 ? 14.696 4.220 -2.641 1.00 83.56 87 TYR A O 1
ATOM 744 N N . GLY A 1 88 ? 16.752 5.118 -3.023 1.00 75.88 88 GLY A N 1
ATOM 745 C CA . GLY A 1 88 ? 16.338 6.414 -3.553 1.00 75.88 88 GLY A CA 1
ATOM 746 C C . GLY A 1 88 ? 15.746 7.362 -2.509 1.00 75.88 88 GLY A C 1
ATOM 747 O O . GLY A 1 88 ? 15.555 7.024 -1.338 1.00 75.88 88 GLY A O 1
ATOM 748 N N . LYS A 1 89 ? 15.457 8.590 -2.946 1.00 69.06 89 LYS A N 1
ATOM 749 C CA . LYS A 1 89 ? 14.760 9.582 -2.123 1.00 69.06 89 LYS A CA 1
ATOM 750 C C . LYS A 1 89 ? 13.270 9.232 -2.050 1.00 69.06 89 LYS A C 1
ATOM 752 O O . LYS A 1 89 ? 12.666 8.811 -3.040 1.00 69.06 89 LYS A O 1
ATOM 757 N N . VAL A 1 90 ? 12.682 9.389 -0.866 1.00 64.62 90 VAL A N 1
ATOM 758 C CA . VAL A 1 90 ? 11.230 9.269 -0.679 1.00 64.62 90 VAL A CA 1
ATOM 759 C C . VAL A 1 90 ? 10.597 10.626 -0.944 1.00 64.62 90 VAL A C 1
ATOM 761 O O . VAL A 1 90 ? 11.090 11.643 -0.459 1.00 64.62 90 VAL A O 1
ATOM 764 N N . PHE A 1 91 ? 9.561 10.614 -1.782 1.00 54.16 91 PHE A N 1
ATOM 765 C CA . PHE A 1 91 ? 8.917 11.805 -2.331 1.00 54.16 91 PHE A CA 1
ATOM 766 C C . PHE A 1 91 ? 8.089 12.565 -1.292 1.00 54.16 91 PHE A C 1
ATOM 768 O O . PHE A 1 91 ? 8.101 13.792 -1.292 1.00 54.16 91 PHE A O 1
ATOM 775 N N . ASP A 1 92 ? 7.416 11.856 -0.383 1.00 57.38 92 ASP A N 1
ATOM 776 C CA . ASP A 1 92 ? 6.556 12.505 0.601 1.00 57.38 92 ASP A CA 1
ATOM 777 C C . ASP A 1 92 ? 7.358 12.926 1.844 1.00 57.38 92 ASP A C 1
ATOM 779 O O . ASP A 1 92 ? 7.900 12.090 2.576 1.00 57.38 92 ASP A O 1
ATOM 783 N N . LYS A 1 93 ? 7.439 14.243 2.074 1.00 48.50 93 LYS A N 1
ATOM 784 C CA . LYS A 1 93 ? 8.054 14.832 3.273 1.00 48.50 93 LYS A CA 1
ATOM 785 C C . LYS A 1 93 ? 7.296 14.453 4.549 1.00 48.50 93 LYS A C 1
ATOM 787 O O . LYS A 1 93 ? 7.912 14.390 5.602 1.00 48.50 93 LYS A O 1
ATOM 792 N N . SER A 1 94 ? 6.001 14.138 4.467 1.00 48.22 94 SER A N 1
ATOM 793 C CA . SER A 1 94 ? 5.210 13.681 5.619 1.00 48.22 94 SER A CA 1
ATOM 794 C C . SER A 1 94 ? 5.538 12.246 6.055 1.00 48.22 94 SER A C 1
ATOM 796 O O . SER A 1 94 ? 5.244 11.871 7.188 1.00 48.22 94 SER A O 1
ATOM 798 N N . LEU A 1 95 ? 6.215 11.471 5.195 1.00 47.59 95 LEU A N 1
ATOM 799 C CA . LEU A 1 95 ? 6.794 10.158 5.509 1.00 47.59 95 LEU A CA 1
ATOM 800 C C . LEU A 1 95 ? 8.268 10.242 5.947 1.00 47.59 95 LEU A C 1
ATOM 802 O O . LEU A 1 95 ? 8.920 9.218 6.184 1.00 47.59 95 LEU A O 1
ATOM 806 N N . GLN A 1 96 ? 8.830 11.451 6.041 1.00 44.09 96 GLN A N 1
ATOM 807 C CA . GLN A 1 96 ? 10.159 11.677 6.603 1.00 44.09 96 GLN A CA 1
ATOM 808 C C . GLN A 1 96 ? 10.029 11.800 8.128 1.00 44.09 96 GLN A C 1
ATOM 810 O O . GLN A 1 96 ? 9.349 12.686 8.628 1.00 44.09 96 GLN A O 1
ATOM 815 N N . GLY A 1 97 ? 10.658 10.875 8.863 1.00 45.22 97 GLY A N 1
ATOM 816 C CA . GLY A 1 97 ? 10.608 10.823 10.333 1.00 45.22 97 GLY A CA 1
ATOM 817 C C . GLY A 1 97 ? 10.249 9.439 10.881 1.00 45.22 97 GLY A C 1
ATOM 818 O O . GLY A 1 97 ? 9.160 9.235 11.396 1.00 45.22 97 GLY A O 1
ATOM 819 N N . GLY A 1 98 ? 11.138 8.449 10.733 1.00 49.12 98 GLY A N 1
ATOM 820 C CA . GLY A 1 98 ? 10.944 7.091 11.280 1.00 49.12 98 GLY A CA 1
ATOM 821 C C . GLY A 1 98 ? 9.950 6.190 10.524 1.00 49.12 98 GLY A C 1
ATOM 822 O O . GLY A 1 98 ? 10.139 4.979 10.498 1.00 49.12 98 GLY A O 1
ATOM 823 N N . LEU A 1 99 ? 8.981 6.764 9.800 1.00 57.78 99 LEU A N 1
ATOM 824 C CA . LEU A 1 99 ? 7.937 6.054 9.030 1.00 57.78 99 LEU A CA 1
ATOM 825 C C . LEU A 1 99 ? 8.429 5.387 7.729 1.00 57.78 99 LEU A C 1
ATOM 827 O O . LEU A 1 99 ? 7.656 4.804 6.976 1.00 57.78 99 LEU A O 1
ATOM 831 N N . ASN A 1 100 ? 9.727 5.470 7.448 1.00 64.44 100 ASN A N 1
ATOM 832 C CA . ASN A 1 100 ? 10.358 4.995 6.218 1.00 64.44 100 ASN A CA 1
ATOM 833 C C . ASN A 1 100 ? 11.367 3.880 6.525 1.00 64.44 100 ASN A C 1
ATOM 835 O O . ASN A 1 100 ? 12.542 3.946 6.139 1.00 64.44 100 ASN A O 1
ATOM 839 N N . SER A 1 101 ? 10.914 2.904 7.312 1.00 81.88 101 SER A N 1
ATOM 840 C CA . SER A 1 101 ? 11.701 1.726 7.657 1.00 81.88 101 SER A CA 1
ATOM 841 C C . SER A 1 101 ? 11.748 0.744 6.482 1.00 81.88 101 SER A C 1
ATOM 843 O O . SER A 1 101 ? 10.864 0.716 5.623 1.00 81.88 101 SER A O 1
ATOM 845 N N . GLU A 1 102 ? 12.769 -0.111 6.457 1.00 89.00 102 GLU A N 1
ATOM 846 C CA . GLU A 1 102 ? 12.868 -1.206 5.484 1.00 89.00 102 GLU A CA 1
ATOM 847 C C . GLU A 1 102 ? 11.626 -2.114 5.499 1.00 89.00 102 GLU A C 1
ATOM 849 O O . GLU A 1 102 ? 11.167 -2.574 4.452 1.00 89.00 102 GLU A O 1
ATOM 854 N N . LEU A 1 103 ? 11.036 -2.326 6.677 1.00 91.50 103 LEU A N 1
ATOM 855 C CA . LEU A 1 103 ? 9.823 -3.118 6.833 1.00 91.50 103 LEU A CA 1
ATOM 856 C C . LEU A 1 103 ? 8.610 -2.430 6.194 1.00 91.50 103 LEU A C 1
ATOM 858 O O . LEU A 1 103 ? 7.842 -3.076 5.482 1.00 91.50 103 LEU A O 1
ATOM 862 N N . THR A 1 104 ? 8.472 -1.119 6.389 1.00 91.12 104 THR A N 1
ATOM 863 C CA . THR A 1 104 ? 7.407 -0.309 5.784 1.00 91.12 104 THR A CA 1
ATOM 864 C C . THR A 1 104 ? 7.498 -0.333 4.258 1.00 91.12 104 THR A C 1
ATOM 866 O O . THR A 1 104 ? 6.501 -0.576 3.579 1.00 91.12 104 THR A O 1
ATOM 869 N N . ILE A 1 105 ? 8.708 -0.174 3.708 1.00 92.38 105 ILE A N 1
ATOM 870 C CA . ILE A 1 105 ? 8.963 -0.284 2.264 1.00 92.38 105 ILE A CA 1
ATOM 871 C C . ILE A 1 105 ? 8.630 -1.690 1.767 1.00 92.38 105 ILE A C 1
ATOM 873 O O . ILE A 1 105 ? 7.974 -1.842 0.739 1.00 92.38 105 ILE A O 1
ATOM 877 N N . THR A 1 106 ? 9.042 -2.725 2.502 1.00 96.25 106 THR A N 1
ATOM 878 C CA . THR A 1 106 ? 8.753 -4.117 2.141 1.00 96.25 106 THR A CA 1
ATOM 879 C C . THR A 1 106 ? 7.249 -4.370 2.079 1.00 96.25 106 THR A C 1
ATOM 881 O O . THR A 1 106 ? 6.772 -4.947 1.100 1.00 96.25 106 THR A O 1
ATOM 884 N N . ALA A 1 107 ? 6.488 -3.900 3.069 1.00 96.19 107 ALA A N 1
ATOM 885 C CA . ALA A 1 107 ? 5.031 -3.981 3.076 1.00 96.19 107 ALA A CA 1
ATOM 886 C C . ALA A 1 107 ? 4.424 -3.250 1.866 1.00 96.19 107 ALA A C 1
ATOM 888 O O . ALA A 1 107 ? 3.639 -3.832 1.120 1.00 96.19 107 ALA A O 1
ATOM 889 N N . TYR A 1 108 ? 4.865 -2.018 1.602 1.00 94.44 108 TYR A N 1
ATOM 890 C CA . TYR A 1 108 ? 4.383 -1.204 0.485 1.00 94.44 108 TYR A CA 1
ATOM 891 C C . TYR A 1 108 ? 4.629 -1.856 -0.886 1.00 94.44 108 TYR A C 1
ATOM 893 O O . TYR A 1 108 ? 3.713 -1.977 -1.701 1.00 94.44 108 TYR A O 1
ATOM 901 N N . VAL A 1 109 ? 5.850 -2.345 -1.130 1.00 96.25 109 VAL A N 1
ATOM 902 C CA . VAL A 1 109 ? 6.195 -3.081 -2.357 1.00 96.25 109 VAL A CA 1
ATOM 903 C C . VAL A 1 109 ? 5.347 -4.349 -2.466 1.00 96.25 109 VAL A C 1
ATOM 905 O O . VAL A 1 109 ? 4.829 -4.656 -3.536 1.00 96.25 109 VAL A O 1
ATOM 908 N N . THR A 1 110 ? 5.146 -5.072 -1.363 1.00 98.00 110 THR A N 1
ATOM 909 C CA . THR A 1 110 ? 4.337 -6.300 -1.356 1.00 98.00 110 THR A CA 1
ATOM 910 C C . THR A 1 110 ? 2.875 -6.021 -1.706 1.00 98.00 110 THR A C 1
ATOM 912 O O . THR A 1 110 ? 2.300 -6.758 -2.506 1.00 98.00 110 THR A O 1
ATOM 915 N N . ILE A 1 111 ? 2.287 -4.939 -1.184 1.00 97.31 111 ILE A N 1
ATOM 916 C CA . ILE A 1 111 ? 0.944 -4.477 -1.564 1.00 97.31 111 ILE A CA 1
ATOM 917 C C . ILE A 1 111 ? 0.880 -4.205 -3.068 1.00 97.31 111 ILE A C 1
ATOM 919 O O . ILE A 1 111 ? -0.013 -4.720 -3.738 1.00 97.31 111 ILE A O 1
ATOM 923 N N . ALA A 1 112 ? 1.836 -3.444 -3.609 1.00 96.06 112 ALA A N 1
ATOM 924 C CA . ALA A 1 112 ? 1.881 -3.128 -5.035 1.00 96.06 112 ALA A CA 1
ATOM 925 C C . ALA A 1 112 ? 1.944 -4.393 -5.906 1.00 96.06 112 ALA A C 1
ATOM 927 O O . ALA A 1 112 ? 1.224 -4.495 -6.895 1.00 96.06 112 ALA A O 1
ATOM 928 N N . LEU A 1 113 ? 2.753 -5.381 -5.514 1.00 97.06 113 LEU A N 1
ATOM 929 C CA . LEU A 1 113 ? 2.860 -6.661 -6.214 1.00 97.06 113 LEU A CA 1
ATOM 930 C C . LEU A 1 113 ? 1.550 -7.459 -6.162 1.00 97.06 113 LEU A C 1
ATOM 932 O O . LEU A 1 113 ? 1.085 -7.943 -7.192 1.00 97.06 113 LEU A O 1
ATOM 936 N N . LEU A 1 114 ? 0.941 -7.588 -4.983 1.00 96.88 114 LEU A N 1
ATOM 937 C CA . LEU A 1 114 ? -0.318 -8.317 -4.816 1.00 96.88 114 LEU A CA 1
ATOM 938 C C . LEU A 1 114 ? -1.450 -7.669 -5.623 1.00 96.88 114 LEU A C 1
ATOM 940 O O . LEU A 1 114 ? -2.179 -8.361 -6.330 1.00 96.88 114 LEU A O 1
ATOM 944 N N . GLU A 1 115 ? -1.568 -6.341 -5.582 1.00 93.56 115 GLU A N 1
ATOM 945 C CA . GLU A 1 115 ? -2.562 -5.613 -6.375 1.00 93.56 115 GLU A CA 1
ATOM 946 C C . GLU A 1 115 ? -2.262 -5.632 -7.878 1.00 93.56 115 GLU A C 1
ATOM 948 O O . GLU A 1 115 ? -3.186 -5.558 -8.688 1.00 93.56 115 GLU A O 1
ATOM 953 N N . ALA A 1 116 ? -0.992 -5.798 -8.261 1.00 92.81 116 ALA A N 1
ATOM 954 C CA . ALA A 1 116 ? -0.600 -6.033 -9.644 1.00 92.81 116 ALA A CA 1
ATOM 955 C C . ALA A 1 116 ? -0.921 -7.445 -10.161 1.00 92.81 116 ALA A C 1
ATOM 957 O O . ALA A 1 116 ? -0.710 -7.720 -11.345 1.00 92.81 116 ALA A O 1
ATOM 958 N N . GLY A 1 117 ? -1.473 -8.313 -9.306 1.00 93.12 117 GLY A N 1
ATOM 959 C CA . GLY A 1 117 ? -1.906 -9.667 -9.646 1.00 93.12 117 GLY A CA 1
ATOM 960 C C . GLY A 1 117 ? -0.861 -10.746 -9.365 1.00 93.12 117 GLY A C 1
ATOM 961 O O . GLY A 1 117 ? -1.063 -11.901 -9.739 1.00 93.12 117 GLY A O 1
ATOM 962 N N . PHE A 1 118 ? 0.254 -10.417 -8.703 1.00 94.88 118 PHE A N 1
ATOM 963 C CA . PHE A 1 118 ? 1.248 -11.425 -8.340 1.00 94.88 118 PHE A CA 1
ATOM 964 C C . PHE A 1 118 ? 0.710 -12.353 -7.252 1.00 94.88 118 PHE A C 1
ATOM 966 O O . PHE A 1 118 ? 0.160 -11.921 -6.239 1.00 94.88 118 PHE A O 1
ATOM 973 N N . ASN A 1 119 ? 0.916 -13.656 -7.438 1.00 94.69 119 ASN A N 1
ATOM 974 C CA . ASN A 1 119 ? 0.468 -14.658 -6.482 1.00 94.69 119 ASN A CA 1
ATOM 975 C C . ASN A 1 119 ? 1.338 -14.633 -5.212 1.00 94.69 119 ASN A C 1
ATOM 977 O O . ASN A 1 119 ? 2.566 -14.568 -5.294 1.00 94.69 119 ASN A O 1
ATOM 981 N N . LYS A 1 120 ? 0.719 -14.796 -4.033 1.00 94.12 120 LYS A N 1
ATOM 982 C CA . LYS A 1 120 ? 1.428 -14.902 -2.743 1.00 94.12 120 LYS A CA 1
ATOM 983 C C . LYS A 1 120 ? 2.490 -16.010 -2.696 1.00 94.12 120 LYS A C 1
ATOM 985 O O . LYS A 1 120 ? 3.465 -15.889 -1.963 1.00 94.12 120 LYS A O 1
ATOM 990 N N . LYS A 1 121 ? 2.323 -17.066 -3.500 1.00 94.44 121 LYS A N 1
ATOM 991 C CA . LYS A 1 121 ? 3.256 -18.198 -3.634 1.00 94.44 121 LYS A CA 1
ATOM 992 C C . LYS A 1 121 ? 4.441 -17.906 -4.558 1.00 94.44 121 LYS A C 1
ATOM 994 O O . LYS A 1 121 ? 5.406 -18.664 -4.565 1.00 94.44 121 LYS A O 1
ATOM 999 N N . THR A 1 122 ? 4.405 -16.833 -5.353 1.00 95.81 122 THR A N 1
ATOM 1000 C CA . THR A 1 122 ? 5.559 -16.445 -6.171 1.00 95.81 122 THR A CA 1
ATOM 1001 C C . THR A 1 122 ? 6.744 -16.149 -5.255 1.00 95.81 122 THR A C 1
ATOM 1003 O O . THR A 1 122 ? 6.607 -15.384 -4.304 1.00 95.81 122 THR A O 1
ATOM 1006 N N . ARG A 1 123 ? 7.926 -16.701 -5.568 1.00 96.25 123 ARG A N 1
ATOM 1007 C CA . ARG A 1 123 ? 9.145 -16.614 -4.737 1.00 96.25 123 ARG A CA 1
ATOM 1008 C C . ARG A 1 123 ? 9.417 -15.215 -4.172 1.00 96.25 123 ARG A C 1
ATOM 1010 O O . ARG A 1 123 ? 9.721 -15.092 -2.995 1.00 96.25 123 ARG A O 1
ATOM 1017 N N . MET A 1 124 ? 9.290 -14.172 -4.995 1.00 96.69 124 MET A N 1
ATOM 1018 C CA . MET A 1 124 ? 9.515 -12.782 -4.578 1.00 96.69 124 MET A CA 1
ATOM 1019 C C . MET A 1 124 ? 8.512 -12.321 -3.507 1.00 96.69 124 MET A C 1
ATOM 1021 O O . MET A 1 124 ? 8.923 -11.794 -2.476 1.00 96.69 124 MET A O 1
ATOM 1025 N N . VAL A 1 125 ? 7.213 -12.560 -3.726 1.00 98.00 125 VAL A N 1
ATOM 1026 C CA . VAL A 1 125 ? 6.140 -12.167 -2.796 1.00 98.00 125 VAL A CA 1
ATOM 1027 C C . VAL A 1 125 ? 6.205 -13.003 -1.520 1.00 98.00 125 VAL A C 1
ATOM 1029 O O . VAL A 1 125 ? 6.160 -12.451 -0.429 1.00 98.00 125 VAL A O 1
ATOM 1032 N N . SER A 1 126 ? 6.399 -14.318 -1.640 1.00 98.06 126 SER A N 1
ATOM 1033 C CA . SER A 1 126 ? 6.531 -15.221 -0.492 1.00 98.06 126 SER A CA 1
ATOM 1034 C C . SER A 1 126 ? 7.709 -14.838 0.410 1.00 98.06 126 SER A C 1
ATOM 1036 O O . SER A 1 126 ? 7.551 -14.796 1.628 1.00 98.06 126 SER A O 1
ATOM 1038 N N . LYS A 1 127 ? 8.865 -14.481 -0.165 1.00 98.25 127 LYS A N 1
ATOM 1039 C CA . LYS A 1 127 ? 10.016 -13.988 0.605 1.00 98.25 127 LYS A CA 1
ATOM 1040 C C . LYS A 1 127 ? 9.742 -12.651 1.293 1.00 98.25 127 LYS A C 1
ATOM 1042 O O . LYS A 1 127 ? 10.137 -12.473 2.440 1.00 98.25 127 LYS A O 1
ATOM 1047 N N . ALA A 1 128 ? 9.062 -11.728 0.615 1.00 98.31 128 ALA A N 1
ATOM 1048 C CA . ALA A 1 128 ? 8.700 -10.442 1.205 1.00 98.31 128 ALA A CA 1
ATOM 1049 C C . ALA A 1 128 ? 7.715 -10.616 2.372 1.00 98.31 128 ALA A C 1
ATOM 1051 O O . ALA A 1 128 ? 7.899 -10.013 3.426 1.00 98.31 128 ALA A O 1
ATOM 1052 N N . LEU A 1 129 ? 6.734 -11.513 2.222 1.00 98.44 129 LEU A N 1
ATOM 1053 C CA . LEU A 1 129 ? 5.828 -11.902 3.301 1.00 98.44 129 LEU A CA 1
ATOM 1054 C C . LEU A 1 129 ? 6.584 -12.533 4.478 1.00 98.44 129 LEU A C 1
ATOM 1056 O O . LEU A 1 129 ? 6.291 -12.161 5.608 1.00 98.44 129 LEU A O 1
ATOM 1060 N N . SER A 1 130 ? 7.581 -13.398 4.234 1.00 98.00 130 SER A N 1
ATOM 1061 C CA . SER A 1 130 ? 8.441 -13.945 5.301 1.00 98.00 130 SER A CA 1
ATOM 1062 C C . SER A 1 130 ? 9.125 -12.826 6.080 1.00 98.00 130 SER A C 1
ATOM 1064 O O . SER A 1 130 ? 8.896 -12.709 7.281 1.00 98.00 130 SER A O 1
ATOM 1066 N N . CYS A 1 131 ? 9.838 -11.927 5.385 1.00 97.56 131 CYS A N 1
ATOM 1067 C CA . CYS A 1 131 ? 10.486 -10.768 6.007 1.00 97.56 131 CYS A CA 1
ATOM 1068 C C . CYS A 1 131 ? 9.507 -9.968 6.880 1.00 97.56 131 CYS A C 1
ATOM 1070 O O . CYS A 1 131 ? 9.824 -9.633 8.023 1.00 97.56 131 CYS A O 1
ATOM 1072 N N . VAL A 1 132 ? 8.300 -9.695 6.372 1.00 97.31 132 VAL A N 1
ATOM 1073 C CA . VAL A 1 132 ? 7.264 -8.994 7.139 1.00 97.31 132 VAL A CA 1
ATOM 1074 C C . VAL A 1 132 ? 6.877 -9.782 8.389 1.00 97.31 132 VAL A C 1
ATOM 1076 O O . VAL A 1 132 ? 6.815 -9.224 9.484 1.00 97.31 132 VAL A O 1
ATOM 1079 N N . THR A 1 133 ? 6.632 -11.084 8.249 1.00 97.38 133 THR A N 1
ATOM 1080 C CA . THR A 1 133 ? 6.149 -11.932 9.342 1.00 97.38 133 THR A CA 1
ATOM 1081 C C . THR A 1 133 ? 7.192 -12.243 10.409 1.00 97.38 133 THR A C 1
ATOM 1083 O O . THR A 1 133 ? 6.794 -12.562 11.535 1.00 97.38 133 THR A O 1
ATOM 1086 N N . ASP A 1 134 ? 8.474 -12.149 10.064 1.00 96.56 134 ASP A N 1
ATOM 1087 C CA . ASP A 1 134 ? 9.616 -12.363 10.958 1.00 96.56 134 ASP A CA 1
ATOM 1088 C C . ASP A 1 134 ? 9.897 -11.122 11.820 1.00 96.56 134 ASP A C 1
ATOM 1090 O O . ASP A 1 134 ? 10.458 -11.231 12.903 1.00 96.56 134 ASP A O 1
ATOM 1094 N N . ASN A 1 135 ? 9.432 -9.944 11.387 1.00 95.25 135 ASN A N 1
ATOM 1095 C CA . ASN A 1 135 ? 9.661 -8.667 12.070 1.00 95.25 135 ASN A CA 1
ATOM 1096 C C . ASN A 1 135 ? 8.410 -8.092 12.761 1.00 95.25 135 ASN A C 1
ATOM 1098 O O . ASN A 1 135 ? 8.433 -6.954 13.226 1.00 95.25 135 ASN A O 1
ATOM 1102 N N . LEU A 1 136 ? 7.306 -8.847 12.863 1.00 94.69 136 LEU A N 1
ATOM 1103 C CA . LEU A 1 136 ? 6.047 -8.323 13.422 1.00 94.69 136 LEU A CA 1
ATOM 1104 C C . LEU A 1 136 ? 6.186 -7.817 14.859 1.00 94.69 136 LEU A C 1
ATOM 1106 O O . LEU A 1 136 ? 5.507 -6.871 15.246 1.00 94.69 136 LEU A O 1
ATOM 1110 N N . THR A 1 137 ? 7.024 -8.448 15.677 1.00 92.31 137 THR A N 1
ATOM 1111 C CA . THR A 1 137 ? 7.257 -8.051 17.075 1.00 92.31 137 THR A CA 1
ATOM 1112 C C . THR A 1 137 ? 7.959 -6.702 17.198 1.00 92.31 137 THR A C 1
ATOM 1114 O O . THR A 1 137 ? 7.812 -6.052 18.226 1.00 92.31 137 THR A O 1
ATOM 1117 N N . HIS A 1 138 ? 8.673 -6.261 16.161 1.00 89.12 138 HIS A N 1
ATOM 1118 C CA . HIS A 1 138 ? 9.425 -5.005 16.159 1.00 89.12 138 HIS A CA 1
ATOM 1119 C C . HIS A 1 138 ? 8.590 -3.809 15.681 1.00 89.12 138 HIS A C 1
ATOM 1121 O O . HIS A 1 138 ? 9.052 -2.673 15.745 1.00 89.12 138 HIS A O 1
ATOM 1127 N N . ILE A 1 139 ? 7.361 -4.041 15.208 1.00 89.69 139 ILE A N 1
ATOM 1128 C CA . ILE A 1 139 ? 6.467 -2.975 14.749 1.00 89.69 139 ILE A CA 1
ATOM 1129 C C . ILE A 1 139 ? 5.899 -2.237 15.961 1.00 89.69 139 ILE A C 1
ATOM 1131 O O . ILE A 1 139 ? 5.132 -2.812 16.736 1.00 89.69 139 ILE A O 1
ATOM 1135 N N . GLN A 1 140 ? 6.237 -0.954 16.085 1.00 83.69 140 GLN A N 1
ATOM 1136 C CA . GLN A 1 140 ? 5.766 -0.095 17.174 1.00 83.69 140 GLN A CA 1
ATOM 1137 C C . GLN A 1 140 ? 4.868 1.041 16.688 1.00 83.69 140 GLN A C 1
ATOM 1139 O O . GLN A 1 140 ? 3.925 1.407 17.389 1.00 83.69 140 GLN A O 1
ATOM 1144 N N . ASP A 1 141 ? 5.124 1.581 15.498 1.00 86.75 141 ASP A N 1
ATOM 1145 C CA . ASP A 1 141 ? 4.399 2.721 14.949 1.00 86.75 141 ASP A CA 1
ATOM 1146 C C . ASP A 1 141 ? 3.095 2.308 14.249 1.00 86.75 141 ASP A C 1
ATOM 1148 O O . ASP A 1 141 ? 2.919 1.190 13.743 1.00 86.75 141 ASP A O 1
ATOM 1152 N N . SER A 1 142 ? 2.138 3.226 14.247 1.00 89.69 142 SER A N 1
ATOM 1153 C CA . SER A 1 142 ? 0.798 3.045 13.695 1.00 89.69 142 SER A CA 1
ATOM 1154 C C . SER A 1 142 ? 0.807 2.985 12.170 1.00 89.69 142 SER A C 1
ATOM 1156 O O . SER A 1 142 ? -0.011 2.272 11.582 1.00 89.69 142 SER A O 1
ATOM 1158 N N . TYR A 1 143 ? 1.779 3.634 11.528 1.00 88.88 143 TYR A N 1
ATOM 1159 C CA . TYR A 1 143 ? 1.912 3.647 10.074 1.00 88.88 143 TYR A CA 1
ATOM 1160 C C . TYR A 1 143 ? 2.305 2.277 9.530 1.00 88.88 143 TYR A C 1
ATOM 1162 O O . TYR A 1 143 ? 1.570 1.661 8.753 1.00 88.88 143 TYR A O 1
ATOM 1170 N N . THR A 1 144 ? 3.412 1.733 10.025 1.00 91.62 144 THR A N 1
ATOM 1171 C CA . THR A 1 144 ? 3.888 0.396 9.676 1.00 91.62 144 THR A CA 1
ATOM 1172 C C . THR A 1 144 ? 2.870 -0.660 10.085 1.00 91.62 144 THR A C 1
ATOM 1174 O O . THR A 1 144 ? 2.630 -1.592 9.317 1.00 91.62 144 THR A O 1
ATOM 1177 N N . THR A 1 145 ? 2.192 -0.493 11.230 1.00 94.50 145 THR A N 1
ATOM 1178 C CA . THR A 1 145 ? 1.082 -1.380 11.617 1.00 94.50 145 THR A CA 1
ATOM 1179 C C . THR A 1 145 ? -0.022 -1.388 10.560 1.00 94.50 145 THR A C 1
ATOM 1181 O O . THR A 1 145 ? -0.466 -2.467 10.166 1.00 94.50 145 THR A O 1
ATOM 1184 N N . SER A 1 146 ? -0.446 -0.223 10.067 1.00 95.44 146 SER A N 1
ATOM 1185 C CA . SER A 1 146 ? -1.520 -0.099 9.071 1.00 95.44 146 SER A CA 1
ATOM 1186 C C . SER A 1 146 ? -1.154 -0.771 7.746 1.00 95.44 146 SER A C 1
ATOM 1188 O O . SER A 1 146 ? -1.910 -1.610 7.248 1.00 95.44 146 SER A O 1
ATOM 1190 N N . LEU A 1 147 ? 0.042 -0.492 7.216 1.00 95.25 147 LEU A N 1
ATOM 1191 C CA . LEU A 1 147 ? 0.517 -1.087 5.962 1.00 95.25 147 LEU A CA 1
ATOM 1192 C C . LEU A 1 147 ? 0.731 -2.598 6.085 1.00 95.25 147 LEU A C 1
ATOM 1194 O O . LEU A 1 147 ? 0.293 -3.356 5.217 1.00 95.25 147 LEU A O 1
ATOM 1198 N N . VAL A 1 148 ? 1.385 -3.066 7.152 1.00 97.12 148 VAL A N 1
ATOM 1199 C CA . VAL A 1 148 ? 1.628 -4.502 7.365 1.00 97.12 148 VAL A CA 1
ATOM 1200 C C . VAL A 1 148 ? 0.312 -5.249 7.559 1.00 97.12 148 VAL A C 1
ATOM 1202 O O . VAL A 1 148 ? 0.143 -6.333 6.999 1.00 97.12 148 VAL A O 1
ATOM 1205 N N . THR A 1 149 ? -0.647 -4.667 8.284 1.00 98.44 149 THR A N 1
ATOM 1206 C CA . THR A 1 149 ? -1.979 -5.263 8.442 1.00 98.44 149 THR A CA 1
ATOM 1207 C C . THR A 1 149 ? -2.644 -5.449 7.087 1.00 98.44 149 THR A C 1
ATOM 1209 O O . THR A 1 149 ? -3.021 -6.574 6.754 1.00 98.44 149 THR A O 1
ATOM 1212 N N . TYR A 1 150 ? -2.701 -4.396 6.266 1.00 98.50 150 TYR A N 1
ATOM 1213 C CA . TYR A 1 150 ? -3.280 -4.501 4.929 1.00 98.50 150 TYR A CA 1
ATOM 1214 C C . TYR A 1 150 ? -2.521 -5.497 4.049 1.00 98.50 150 TYR A C 1
ATOM 1216 O O . TYR A 1 150 ? -3.146 -6.305 3.373 1.00 98.50 150 TYR A O 1
ATOM 1224 N N . THR A 1 151 ? -1.187 -5.517 4.113 1.00 98.38 151 THR A N 1
ATOM 1225 C CA . THR A 1 151 ? -0.348 -6.471 3.368 1.00 98.38 151 THR A CA 1
ATOM 1226 C C . THR A 1 151 ? -0.733 -7.918 3.676 1.00 98.38 151 THR A C 1
ATOM 1228 O O . THR A 1 151 ? -0.971 -8.710 2.763 1.00 98.38 151 THR A O 1
ATOM 1231 N N . LEU A 1 152 ? -0.822 -8.276 4.961 1.00 98.50 152 LEU A N 1
ATOM 1232 C CA . LEU A 1 152 ? -1.148 -9.640 5.381 1.00 98.50 152 LEU A CA 1
ATOM 1233 C C . LEU A 1 152 ? -2.610 -10.004 5.106 1.00 98.50 152 LEU A C 1
ATOM 1235 O O . LEU A 1 152 ? -2.895 -11.155 4.779 1.00 98.50 152 LEU A O 1
ATOM 1239 N N . VAL A 1 153 ? -3.527 -9.043 5.234 1.00 98.31 153 VAL A N 1
ATOM 1240 C CA . VAL A 1 153 ? -4.945 -9.219 4.894 1.00 98.31 153 VAL A CA 1
ATOM 1241 C C . VAL A 1 153 ? -5.120 -9.439 3.393 1.00 98.31 153 VAL A C 1
ATOM 1243 O O . VAL A 1 153 ? -5.816 -10.365 2.984 1.00 98.31 153 VAL A O 1
ATOM 1246 N N . LEU A 1 154 ? -4.452 -8.636 2.564 1.00 97.50 154 LEU A N 1
ATOM 1247 C CA . LEU A 1 154 ? -4.489 -8.745 1.109 1.00 97.50 154 LEU A CA 1
ATOM 1248 C C . LEU A 1 154 ? -3.898 -10.076 0.628 1.00 97.50 154 LEU A C 1
ATOM 1250 O O . LEU A 1 154 ? -4.417 -10.681 -0.308 1.00 97.50 154 LEU A O 1
ATOM 1254 N N . ALA A 1 155 ? -2.850 -10.558 1.300 1.00 97.69 155 ALA A N 1
ATOM 1255 C CA . ALA A 1 155 ? -2.248 -11.861 1.043 1.00 97.69 155 ALA A CA 1
ATOM 1256 C C . ALA A 1 155 ? -3.053 -13.043 1.611 1.00 97.69 155 ALA A C 1
ATOM 1258 O O . ALA A 1 155 ? -2.669 -14.188 1.370 1.00 97.69 155 ALA A O 1
ATOM 1259 N N . ASP A 1 156 ? -4.128 -12.810 2.372 1.00 97.06 156 ASP A N 1
ATOM 1260 C CA . ASP A 1 156 ? -4.843 -13.862 3.104 1.00 97.06 156 ASP A CA 1
ATOM 1261 C C . ASP A 1 156 ? -3.854 -14.750 3.892 1.00 97.06 156 ASP A C 1
ATOM 1263 O O . ASP A 1 156 ? -3.713 -15.960 3.681 1.00 97.06 156 ASP A O 1
ATOM 1267 N N . HIS A 1 157 ? -3.019 -14.087 4.695 1.00 97.69 157 HIS A N 1
ATOM 1268 C CA . HIS A 1 157 ? -1.966 -14.720 5.480 1.00 97.69 157 HIS A CA 1
ATOM 1269 C C . HIS A 1 157 ? -2.495 -15.114 6.873 1.00 97.69 157 HIS A C 1
ATOM 1271 O O . HIS A 1 157 ? -3.216 -14.317 7.481 1.00 97.69 157 HIS A O 1
ATOM 1277 N N . PRO A 1 158 ? -2.093 -16.263 7.459 1.00 96.94 158 PRO A N 1
ATOM 1278 C CA . PRO A 1 158 ? -2.580 -16.704 8.775 1.00 96.94 158 PRO A CA 1
ATOM 1279 C C . PRO A 1 158 ? -2.355 -15.694 9.911 1.00 96.94 158 PRO A C 1
ATOM 1281 O O . PRO A 1 158 ? -3.188 -15.542 10.797 1.00 96.94 158 PRO A O 1
ATOM 1284 N N . LYS A 1 159 ? -1.252 -14.933 9.859 1.00 97.31 159 LYS A N 1
ATOM 1285 C CA . LYS A 1 159 ? -0.947 -13.876 10.845 1.00 97.31 159 LYS A CA 1
ATOM 1286 C C . LYS A 1 159 ? -1.777 -12.584 10.668 1.00 97.31 159 LYS A C 1
ATOM 1288 O O . LYS A 1 159 ? -1.589 -11.644 11.436 1.00 97.31 159 LYS A O 1
ATOM 1293 N N . SER A 1 160 ? -2.683 -12.505 9.686 1.00 97.12 160 SER A N 1
ATOM 1294 C CA . SER A 1 160 ? -3.512 -11.308 9.451 1.00 97.12 160 SER A CA 1
ATOM 1295 C C . SER A 1 160 ? -4.428 -10.982 10.634 1.00 97.12 160 SER A C 1
ATOM 1297 O O . SER A 1 160 ? -4.545 -9.815 10.995 1.00 97.12 160 SER A O 1
ATOM 1299 N N . GLY A 1 161 ? -5.002 -11.994 11.298 1.00 97.38 161 GLY A N 1
ATOM 1300 C CA . GLY A 1 161 ? -5.855 -11.801 12.478 1.00 97.38 161 GLY A CA 1
ATOM 1301 C C . GLY A 1 161 ? -5.124 -11.122 13.640 1.00 97.38 161 GLY A C 1
ATOM 1302 O O . GLY A 1 161 ? -5.640 -10.172 14.222 1.00 97.38 161 GLY A O 1
ATOM 1303 N N . LEU A 1 162 ? -3.879 -11.534 13.911 1.00 97.00 162 LEU A N 1
ATOM 1304 C CA . LEU A 1 162 ? -3.018 -10.891 14.910 1.00 97.00 162 LEU A CA 1
ATOM 1305 C C . LEU A 1 162 ? -2.817 -9.401 14.600 1.00 97.00 162 LEU A C 1
ATOM 1307 O O . LEU A 1 162 ? -2.929 -8.557 15.490 1.00 97.00 162 LEU A O 1
ATOM 1311 N N . MET A 1 163 ? -2.518 -9.078 13.340 1.00 97.50 163 MET A N 1
ATOM 1312 C CA . MET A 1 163 ? -2.259 -7.698 12.935 1.00 97.50 163 MET A CA 1
ATOM 1313 C C . MET A 1 163 ? -3.521 -6.837 12.933 1.00 97.50 163 MET A C 1
ATOM 1315 O O . MET A 1 163 ? -3.452 -5.691 13.360 1.00 97.50 163 MET A O 1
ATOM 1319 N N . ILE A 1 164 ? -4.683 -7.392 12.579 1.00 97.81 164 ILE A N 1
ATOM 1320 C CA . ILE A 1 164 ? -5.975 -6.707 12.724 1.00 97.81 164 ILE A CA 1
ATOM 1321 C C . ILE A 1 164 ? -6.255 -6.342 14.184 1.00 97.81 164 ILE A C 1
ATOM 1323 O O . ILE A 1 164 ? -6.654 -5.212 14.458 1.00 97.81 164 ILE A O 1
ATOM 1327 N N . SER A 1 165 ? -6.017 -7.255 15.129 1.00 97.44 165 SER A N 1
ATOM 1328 C CA . SER A 1 165 ? -6.188 -6.955 16.556 1.00 97.44 165 SER A CA 1
ATOM 1329 C C . SER A 1 165 ? -5.244 -5.843 17.016 1.00 97.44 165 SER A C 1
ATOM 1331 O O . SER A 1 165 ? -5.664 -4.918 17.706 1.00 97.44 165 SER A O 1
ATOM 1333 N N . ARG A 1 166 ? -3.977 -5.868 16.579 1.00 96.31 166 ARG A N 1
ATOM 1334 C CA . ARG A 1 166 ? -3.020 -4.785 16.868 1.00 96.31 166 ARG A CA 1
ATOM 1335 C C . ARG A 1 166 ? -3.434 -3.453 16.248 1.00 96.31 166 ARG A C 1
ATOM 1337 O O . ARG A 1 166 ? -3.308 -2.421 16.900 1.00 96.31 166 ARG A O 1
ATOM 1344 N N . LEU A 1 167 ? -3.949 -3.477 15.021 1.00 96.88 167 LEU A N 1
ATOM 1345 C CA . LEU A 1 167 ? -4.467 -2.297 14.341 1.00 96.88 167 LEU A CA 1
ATOM 1346 C C . LEU A 1 167 ? -5.648 -1.699 15.116 1.00 96.88 167 LEU A C 1
ATOM 1348 O O . LEU A 1 167 ? -5.647 -0.502 15.381 1.00 96.88 167 LEU A O 1
ATOM 1352 N N . LYS A 1 168 ? -6.610 -2.527 15.545 1.00 97.00 168 LYS A N 1
ATOM 1353 C CA . LYS A 1 168 ? -7.741 -2.115 16.397 1.00 97.00 168 LYS A CA 1
ATOM 1354 C C . LYS A 1 168 ? -7.281 -1.473 17.705 1.00 97.00 168 LYS A C 1
ATOM 1356 O O . LYS A 1 168 ? -7.798 -0.427 18.071 1.00 97.00 168 LYS A O 1
ATOM 1361 N N . ASN A 1 169 ? -6.269 -2.037 18.360 1.00 95.31 169 ASN A N 1
ATOM 1362 C CA . ASN A 1 169 ? -5.730 -1.486 19.609 1.00 95.31 169 ASN A CA 1
ATOM 1363 C C . ASN A 1 169 ? -5.057 -0.114 19.435 1.00 95.31 169 ASN A C 1
ATOM 1365 O O . ASN A 1 169 ? -4.909 0.618 20.407 1.00 95.31 169 ASN A O 1
ATOM 1369 N N . LYS A 1 170 ? -4.635 0.230 18.214 1.00 93.62 170 LYS A N 1
ATOM 1370 C CA . LYS A 1 170 ? -4.063 1.539 17.866 1.00 93.62 170 LYS A CA 1
ATOM 1371 C C . LYS A 1 170 ? -5.095 2.536 17.328 1.00 93.62 170 LYS A C 1
ATOM 1373 O O . LYS A 1 170 ? -4.718 3.645 16.958 1.00 93.62 170 LYS A O 1
ATOM 1378 N N . ALA A 1 171 ? -6.364 2.143 17.238 1.00 94.88 171 ALA A N 1
ATOM 1379 C CA . ALA A 1 171 ? -7.417 3.011 16.739 1.00 94.88 171 ALA A CA 1
ATOM 1380 C C . ALA A 1 171 ? -7.626 4.210 17.673 1.00 94.88 171 ALA A C 1
ATOM 1382 O O . ALA A 1 171 ? -7.650 4.077 18.896 1.00 94.88 171 ALA A O 1
ATOM 1383 N N . VAL A 1 172 ? -7.818 5.378 17.077 1.00 92.88 172 VAL A N 1
ATOM 1384 C CA . VAL A 1 172 ? -8.136 6.626 17.764 1.00 92.88 172 VAL A CA 1
ATOM 1385 C C . VAL A 1 172 ? -9.622 6.892 17.598 1.00 92.88 172 VAL A C 1
ATOM 1387 O O . VAL A 1 172 ? -10.153 6.783 16.492 1.00 92.88 172 VAL A O 1
ATOM 1390 N N . SER A 1 173 ? -10.285 7.236 18.700 1.00 92.00 173 SER A N 1
ATOM 1391 C CA . SER A 1 173 ? -11.664 7.722 18.671 1.00 92.00 173 SER A CA 1
ATOM 1392 C C . SER A 1 173 ? -11.657 9.243 18.725 1.00 92.00 173 SER A C 1
ATOM 1394 O O . SER A 1 173 ? -11.065 9.818 19.635 1.00 92.00 173 SER A O 1
ATOM 1396 N N . SER A 1 174 ? -12.280 9.894 17.747 1.00 88.44 174 SER A N 1
ATOM 1397 C CA . SER A 1 174 ? -12.531 11.336 17.805 1.00 88.44 174 SER A CA 1
ATOM 1398 C C . SER A 1 174 ? -13.655 11.653 18.797 1.00 88.44 174 SER A C 1
ATOM 1400 O O . SER A 1 174 ? -14.399 10.764 19.215 1.00 88.44 174 SER A O 1
ATOM 1402 N N . GLU A 1 175 ? -13.808 12.928 19.153 1.00 85.00 175 GLU A N 1
ATOM 1403 C CA . GLU A 1 175 ? -14.841 13.405 20.087 1.00 85.00 175 GLU A CA 1
ATOM 1404 C C . GLU A 1 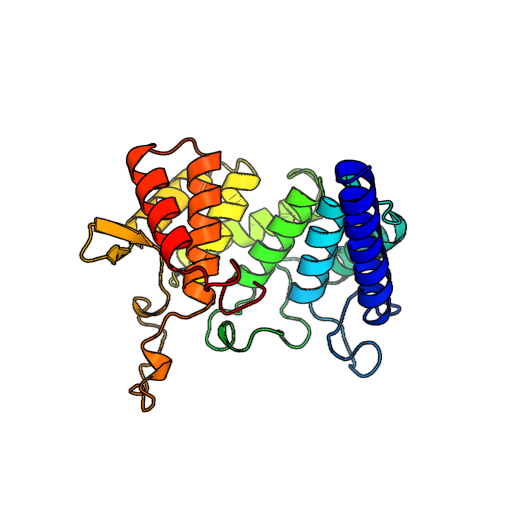175 ? -16.269 13.052 19.638 1.00 85.00 175 GLU A C 1
ATOM 1406 O O . GLU A 1 175 ? -17.124 12.718 20.452 1.00 85.00 175 GLU A O 1
ATOM 1411 N N . ASP A 1 176 ? -16.519 13.040 18.329 1.00 88.69 176 ASP A N 1
ATOM 1412 C CA . ASP A 1 176 ? -17.790 12.638 17.718 1.00 88.69 176 ASP A CA 1
ATOM 1413 C C . ASP A 1 176 ? -17.915 11.114 17.497 1.00 88.69 176 ASP A C 1
ATOM 1415 O O . ASP A 1 176 ? -18.816 10.641 16.797 1.00 88.69 176 ASP A O 1
ATOM 1419 N N . GLY A 1 177 ? -17.016 10.324 18.091 1.00 92.19 177 GLY A N 1
ATOM 1420 C CA . GLY A 1 177 ? -17.063 8.862 18.104 1.00 92.19 177 GLY A CA 1
ATOM 1421 C C . GLY A 1 177 ? -16.687 8.189 16.781 1.00 92.19 177 GLY A C 1
ATOM 1422 O O . GLY A 1 177 ? -17.031 7.013 16.583 1.00 92.19 177 GLY A O 1
ATOM 1423 N N . LEU A 1 178 ? -16.018 8.905 15.870 1.00 95.06 178 LEU A N 1
ATOM 1424 C CA . LEU A 1 178 ? -15.459 8.341 14.638 1.00 95.06 178 LEU A CA 1
ATOM 1425 C C . LEU A 1 178 ? -14.105 7.677 14.904 1.00 95.06 178 LEU A C 1
ATOM 1427 O O . LEU A 1 178 ? -13.475 7.917 15.927 1.00 95.06 178 LEU A O 1
ATOM 1431 N N . ILE A 1 179 ? -13.671 6.817 13.982 1.00 95.69 179 ILE A N 1
ATOM 1432 C CA . ILE A 1 179 ? -12.477 5.979 14.148 1.00 95.69 179 ILE A CA 1
ATOM 1433 C C . ILE A 1 179 ? -11.440 6.348 13.089 1.00 95.69 179 ILE A C 1
ATOM 1435 O O . ILE A 1 179 ? -11.771 6.400 11.904 1.00 95.69 179 ILE A O 1
ATOM 1439 N N . PHE A 1 180 ? -10.192 6.555 13.510 1.00 94.75 180 PHE A N 1
ATOM 1440 C CA . PHE A 1 180 ? -9.060 6.842 12.625 1.00 94.75 180 PHE A CA 1
ATOM 1441 C C . PHE A 1 180 ? -7.723 6.390 13.224 1.00 94.75 180 PHE A C 1
ATOM 1443 O O . PHE A 1 180 ? -7.670 5.916 14.357 1.00 94.75 180 PHE A O 1
ATOM 1450 N N . TRP A 1 181 ? -6.635 6.518 12.464 1.00 92.94 181 TRP A N 1
ATOM 1451 C CA . TRP A 1 181 ? -5.275 6.213 12.916 1.00 92.94 181 TRP A CA 1
ATOM 1452 C C . TRP A 1 181 ? -4.374 7.429 12.746 1.00 92.94 181 TRP A C 1
ATOM 1454 O O . TRP A 1 181 ? -4.441 8.117 11.731 1.00 92.94 181 TRP A O 1
ATOM 1464 N N . SER A 1 182 ? -3.517 7.680 13.739 1.00 87.62 182 SER A N 1
ATOM 1465 C CA . SER A 1 182 ? -2.590 8.811 13.723 1.00 87.62 182 SER A CA 1
ATOM 1466 C C . SER A 1 182 ? -1.219 8.440 14.260 1.00 87.62 182 SER A C 1
ATOM 1468 O O . SER A 1 182 ? -1.102 7.782 15.292 1.00 87.62 182 SER A O 1
ATOM 1470 N N . ALA A 1 183 ? -0.173 8.947 13.608 1.00 79.00 183 ALA A N 1
ATOM 1471 C CA . ALA A 1 183 ? 1.203 8.768 14.068 1.00 79.00 183 ALA A CA 1
ATOM 1472 C C . ALA A 1 183 ? 1.552 9.687 15.258 1.00 79.00 183 ALA A C 1
ATOM 1474 O O . ALA A 1 183 ? 2.647 9.594 15.791 1.00 79.00 183 ALA A O 1
ATOM 1475 N N . ARG A 1 184 ? 0.664 10.616 15.671 1.00 70.56 184 ARG A N 1
ATOM 1476 C CA . ARG A 1 184 ? 0.910 11.507 16.828 1.00 70.56 184 ARG A CA 1
ATOM 1477 C C . ARG A 1 184 ? 0.890 10.725 18.140 1.00 70.56 184 ARG A C 1
ATOM 1479 O O . ARG A 1 184 ? 1.544 11.108 19.097 1.00 70.56 184 ARG A O 1
ATOM 1486 N N . ASN A 1 185 ? 0.169 9.608 18.152 1.00 65.38 185 ASN A N 1
ATOM 1487 C CA . ASN A 1 185 ? 0.054 8.734 19.313 1.00 65.38 185 ASN A CA 1
ATOM 1488 C C . ASN A 1 185 ? 1.214 7.732 19.414 1.00 65.38 185 ASN A C 1
ATOM 1490 O O . ASN A 1 185 ? 1.272 6.945 20.360 1.00 65.38 185 ASN A O 1
ATOM 1494 N N . ASP A 1 186 ? 2.141 7.738 18.451 1.00 67.31 186 ASP A N 1
ATOM 1495 C CA . ASP A 1 186 ? 3.343 6.924 18.521 1.00 67.31 186 ASP A CA 1
ATOM 1496 C C . ASP A 1 186 ? 4.412 7.681 19.319 1.00 67.31 186 ASP A C 1
ATOM 1498 O O . ASP A 1 186 ? 4.85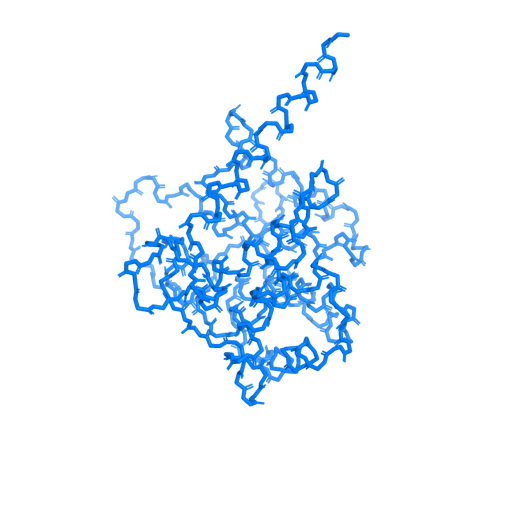8 8.754 18.922 1.00 67.31 186 ASP A O 1
ATOM 1502 N N . LYS A 1 187 ? 4.885 7.083 20.421 1.00 50.22 187 LYS A N 1
ATOM 1503 C CA . LYS A 1 187 ? 5.930 7.641 21.312 1.00 50.22 187 LYS A CA 1
ATOM 1504 C C . LYS A 1 187 ? 7.282 7.927 20.626 1.00 50.22 187 LYS A C 1
ATOM 1506 O O . LYS A 1 187 ? 8.220 8.362 21.281 1.00 50.22 187 LYS A O 1
ATOM 1511 N N . LEU A 1 188 ? 7.398 7.621 19.334 1.00 50.34 188 LEU A N 1
ATOM 1512 C CA . LEU A 1 188 ? 8.597 7.757 18.509 1.00 50.34 188 LEU A CA 1
ATOM 1513 C C . LEU A 1 188 ? 8.655 9.094 17.754 1.00 50.34 188 LEU A C 1
ATOM 1515 O O . LEU A 1 188 ? 9.692 9.416 17.178 1.00 50.34 188 LEU A O 1
ATOM 1519 N N . VAL A 1 189 ? 7.566 9.868 17.742 1.00 47.03 189 VAL A N 1
ATOM 1520 C CA . VAL A 1 189 ? 7.562 11.227 17.193 1.00 47.03 189 VAL A CA 1
ATOM 1521 C C . VAL A 1 189 ? 7.916 12.174 18.334 1.00 47.03 189 VAL A C 1
ATOM 1523 O O . VAL A 1 189 ? 7.064 12.496 19.156 1.00 47.03 189 VAL A O 1
ATOM 1526 N N . ALA A 1 190 ? 9.186 12.579 18.417 1.00 40.81 190 ALA A N 1
ATOM 1527 C CA . ALA A 1 190 ? 9.588 13.667 19.301 1.00 40.81 190 ALA A CA 1
ATOM 1528 C C . ALA A 1 190 ? 8.762 14.905 18.931 1.00 40.81 190 ALA A C 1
ATOM 1530 O O . ALA A 1 190 ? 8.828 15.396 17.803 1.00 40.81 190 ALA A O 1
ATOM 1531 N N . THR A 1 191 ? 7.922 15.351 19.857 1.00 41.44 191 THR A N 1
ATOM 1532 C CA . THR A 1 191 ? 7.152 16.580 19.727 1.00 41.44 191 THR A CA 1
ATOM 1533 C C . THR A 1 191 ? 8.114 17.749 19.904 1.00 41.44 191 THR A C 1
ATOM 1535 O O . THR A 1 191 ? 8.343 18.194 21.025 1.00 41.44 191 THR A O 1
ATOM 1538 N N . GLU A 1 192 ? 8.697 18.244 18.814 1.00 41.53 192 GLU A N 1
ATOM 1539 C CA . GLU A 1 192 ? 8.936 19.685 18.762 1.00 41.53 192 GLU A CA 1
ATOM 1540 C C . GLU A 1 192 ? 7.553 20.340 18.811 1.00 41.53 192 GLU A C 1
ATOM 1542 O O . GLU A 1 192 ? 6.637 19.913 18.097 1.00 41.53 192 GLU A O 1
ATOM 1547 N N . GLU A 1 193 ? 7.364 21.282 19.736 1.00 41.19 193 GLU A N 1
ATOM 1548 C CA . GLU A 1 193 ? 6.102 22.005 19.844 1.00 41.19 193 GLU A CA 1
ATOM 1549 C C . GLU A 1 193 ? 5.738 22.585 18.471 1.00 41.19 193 GLU A C 1
ATOM 1551 O O . GLU A 1 193 ? 6.602 23.173 17.810 1.00 41.19 193 GLU A O 1
ATOM 1556 N N . PRO A 1 194 ? 4.494 22.405 17.996 1.00 44.03 194 PRO A N 1
ATOM 1557 C CA . PRO A 1 194 ? 4.092 22.963 16.722 1.00 44.03 194 PRO A CA 1
ATOM 1558 C C . PRO A 1 194 ? 4.101 24.490 16.837 1.00 44.03 194 PRO A C 1
ATOM 1560 O O . PRO A 1 194 ? 3.178 25.090 17.374 1.00 44.03 194 PRO A O 1
ATOM 1563 N N . THR A 1 195 ? 5.150 25.123 16.313 1.00 44.00 195 THR A N 1
ATOM 1564 C CA . THR A 1 195 ? 5.300 26.587 16.246 1.00 44.00 195 THR A CA 1
ATOM 1565 C C . THR A 1 195 ? 4.364 27.236 15.228 1.00 44.00 195 THR A C 1
ATOM 1567 O O . THR A 1 195 ? 4.349 28.457 15.094 1.00 44.00 195 THR A O 1
ATOM 1570 N N . ASP A 1 196 ? 3.569 26.437 14.516 1.00 42.06 196 ASP A N 1
ATOM 1571 C CA . ASP A 1 196 ? 2.721 26.900 13.434 1.00 42.06 196 ASP A CA 1
ATOM 1572 C C . ASP A 1 196 ? 1.285 26.403 13.627 1.00 42.06 196 ASP A C 1
ATOM 1574 O O . ASP A 1 196 ? 1.023 25.201 13.711 1.00 42.06 196 ASP A O 1
ATOM 1578 N N . TYR A 1 197 ? 0.336 27.336 13.654 1.00 40.31 197 TYR A N 1
ATOM 1579 C CA . TYR A 1 197 ? -1.107 27.093 13.789 1.00 40.31 197 TYR A CA 1
ATOM 1580 C C . TYR A 1 197 ? -1.642 26.161 12.673 1.00 40.31 197 TYR A C 1
ATOM 1582 O O . TYR A 1 197 ? -2.680 25.514 12.807 1.00 40.31 197 TYR A O 1
ATOM 1590 N N . PHE A 1 198 ? -0.898 26.018 11.568 1.00 35.81 198 PHE A N 1
ATOM 1591 C CA . PHE A 1 198 ? -1.182 25.072 10.483 1.00 35.81 198 PHE A CA 1
ATOM 1592 C C . PHE A 1 198 ? -0.747 23.624 10.761 1.00 35.81 198 PHE A C 1
ATOM 1594 O O . PHE A 1 198 ? -1.262 22.707 10.117 1.00 35.81 198 PHE A O 1
ATOM 1601 N N . ALA A 1 199 ? 0.141 23.381 11.729 1.00 42.09 199 ALA A N 1
ATOM 1602 C CA . ALA A 1 199 ? 0.582 22.041 12.116 1.00 42.09 199 ALA A CA 1
ATOM 1603 C C . ALA A 1 199 ? -0.478 21.272 12.924 1.00 42.09 199 ALA A C 1
ATOM 1605 O O . ALA A 1 199 ? -0.408 20.042 13.012 1.00 42.09 199 ALA A O 1
ATOM 1606 N N . GLU A 1 200 ? -1.498 21.958 13.457 1.00 40.75 200 GLU A N 1
ATOM 1607 C CA . GLU A 1 200 ? -2.667 21.332 14.084 1.00 40.75 200 GLU A CA 1
ATOM 1608 C C . GLU A 1 200 ? -3.530 20.573 13.064 1.00 40.75 200 GLU A C 1
ATOM 1610 O O . GLU A 1 200 ? -4.082 19.515 13.389 1.00 40.75 200 GLU A O 1
ATOM 1615 N N . LYS A 1 201 ? -3.559 21.025 11.803 1.00 44.50 201 LYS A N 1
ATOM 1616 C CA . LYS A 1 201 ? -4.437 20.505 10.750 1.00 44.50 201 LYS A CA 1
ATOM 1617 C C . LYS A 1 201 ? -3.825 19.282 10.049 1.00 44.50 201 LYS A C 1
ATOM 1619 O O . LYS A 1 201 ? -3.202 19.395 9.006 1.00 44.50 201 LYS A O 1
ATOM 1624 N N . LEU A 1 202 ? -4.044 18.111 10.655 1.00 55.97 202 LEU A N 1
ATOM 1625 C CA . LEU A 1 202 ? -4.146 16.774 10.032 1.00 55.97 202 LEU A CA 1
ATOM 1626 C C . LEU A 1 202 ? -3.093 16.408 8.965 1.00 55.97 202 LEU A C 1
ATOM 1628 O O . LEU A 1 202 ? -3.114 16.866 7.822 1.00 55.97 202 LEU A O 1
ATOM 1632 N N . ARG A 1 203 ? -2.208 15.469 9.315 1.00 69.56 203 ARG A N 1
ATOM 1633 C CA . ARG A 1 203 ? -1.127 15.029 8.426 1.00 69.56 203 ARG A CA 1
ATOM 1634 C C . ARG A 1 203 ? -1.654 14.053 7.367 1.00 69.56 203 ARG A C 1
ATOM 1636 O O . ARG A 1 203 ? -2.398 13.141 7.726 1.00 69.56 203 ARG A O 1
ATOM 1643 N N . PRO A 1 204 ? -1.207 14.161 6.106 1.00 77.50 204 PRO A N 1
ATOM 1644 C CA . PRO A 1 204 ? -1.490 13.181 5.057 1.00 77.50 204 PRO A CA 1
ATOM 1645 C C . PRO A 1 204 ? -1.325 11.717 5.475 1.00 77.50 204 PRO A C 1
ATOM 1647 O O . PRO A 1 204 ? -2.176 10.887 5.170 1.00 77.50 204 PRO A O 1
ATOM 1650 N N . ALA A 1 205 ? -0.290 11.425 6.269 1.00 80.50 205 ALA A N 1
ATOM 1651 C CA . ALA A 1 205 ? -0.045 10.094 6.810 1.00 80.50 205 ALA A CA 1
ATOM 1652 C C . ALA A 1 205 ? -1.255 9.524 7.576 1.00 80.50 205 ALA A C 1
ATOM 1654 O O . ALA A 1 205 ? -1.534 8.334 7.470 1.00 80.50 205 ALA A O 1
ATOM 1655 N N . ASP A 1 206 ? -1.997 10.347 8.325 1.00 87.44 206 ASP A N 1
ATOM 1656 C CA . ASP A 1 206 ? -3.160 9.901 9.103 1.00 87.44 206 ASP A CA 1
ATOM 1657 C C . ASP A 1 206 ? -4.323 9.486 8.178 1.00 87.44 206 ASP A C 1
ATOM 1659 O O . ASP A 1 206 ? -5.013 8.494 8.435 1.00 87.44 206 ASP A O 1
ATOM 1663 N N . VAL A 1 207 ? -4.497 10.189 7.053 1.00 88.88 207 VAL A N 1
ATOM 1664 C CA . VAL A 1 207 ? -5.459 9.820 6.002 1.00 88.88 207 VAL A CA 1
ATOM 1665 C C . VAL A 1 207 ? -5.044 8.515 5.331 1.00 88.88 207 VAL A C 1
ATOM 1667 O O . VAL A 1 207 ? -5.867 7.605 5.225 1.00 88.88 207 VAL A O 1
ATOM 1670 N N . GLU A 1 208 ? -3.775 8.385 4.942 1.00 88.12 208 GLU A N 1
ATOM 1671 C CA . GLU A 1 208 ? -3.248 7.180 4.296 1.00 88.12 208 GLU A CA 1
ATOM 1672 C C . GLU A 1 208 ? -3.365 5.948 5.213 1.00 88.12 208 GLU A C 1
ATOM 1674 O O . GLU A 1 208 ? -3.912 4.915 4.812 1.00 88.12 208 GLU A O 1
ATOM 1679 N N . MET A 1 209 ? -2.936 6.062 6.477 1.00 91.06 209 MET A N 1
ATOM 1680 C CA . MET A 1 209 ? -3.083 5.004 7.486 1.00 91.06 209 MET A CA 1
ATOM 1681 C C . MET A 1 209 ? -4.534 4.573 7.638 1.00 91.06 209 MET A C 1
ATOM 1683 O O . MET A 1 209 ? -4.844 3.381 7.592 1.00 91.06 209 MET A O 1
ATOM 1687 N N . THR A 1 210 ? -5.431 5.547 7.784 1.00 95.00 210 THR A N 1
ATOM 1688 C CA . THR A 1 210 ? -6.860 5.284 7.944 1.00 95.00 210 THR A CA 1
ATOM 1689 C C . THR A 1 210 ? -7.457 4.660 6.678 1.00 95.00 210 THR A C 1
ATOM 1691 O O . THR A 1 210 ? -8.321 3.788 6.771 1.00 95.00 210 THR A O 1
ATOM 1694 N N . GLY A 1 211 ? -6.949 5.010 5.494 1.00 95.44 211 GLY A N 1
ATOM 1695 C CA . GLY A 1 211 ? -7.276 4.360 4.226 1.00 95.44 211 GLY A CA 1
ATOM 1696 C C . GLY A 1 211 ? -6.866 2.884 4.193 1.00 95.44 211 GLY A C 1
ATOM 1697 O O . GLY A 1 211 ? -7.687 2.022 3.867 1.00 95.44 211 GLY A O 1
ATOM 1698 N N . TYR A 1 212 ? -5.632 2.552 4.590 1.00 96.50 212 TYR A N 1
ATOM 1699 C CA . TYR A 1 212 ? -5.189 1.155 4.712 1.00 96.50 212 TYR A CA 1
ATOM 1700 C C . TYR A 1 212 ? -5.979 0.374 5.760 1.00 96.50 212 TYR A C 1
ATOM 1702 O O . TYR A 1 212 ? -6.322 -0.793 5.534 1.00 96.50 212 TYR A O 1
ATOM 1710 N N . ALA A 1 213 ? -6.308 1.009 6.884 1.00 97.69 213 ALA A N 1
ATOM 1711 C CA . ALA A 1 213 ? -7.150 0.408 7.904 1.00 97.69 213 ALA A CA 1
ATOM 1712 C C . ALA A 1 213 ? -8.548 0.101 7.354 1.00 97.69 213 ALA A C 1
ATOM 1714 O O . ALA A 1 213 ? -9.000 -1.037 7.461 1.00 97.69 213 ALA A O 1
ATOM 1715 N N . LEU A 1 214 ? -9.188 1.052 6.665 1.00 98.31 214 LEU A N 1
ATOM 1716 C CA . LEU A 1 214 ? -10.482 0.838 6.017 1.00 98.31 214 LEU A CA 1
ATOM 1717 C C . LEU A 1 214 ? -10.439 -0.338 5.034 1.00 98.31 214 LEU A C 1
ATOM 1719 O O . LEU A 1 214 ? -11.288 -1.228 5.100 1.00 98.31 214 LEU A O 1
ATOM 1723 N N . MET A 1 215 ? -9.441 -0.376 4.144 1.00 97.88 215 MET A N 1
ATOM 1724 C CA . MET A 1 215 ? -9.292 -1.473 3.181 1.00 97.88 215 MET A CA 1
ATOM 1725 C C . MET A 1 215 ? -9.105 -2.826 3.882 1.00 97.88 215 MET A C 1
ATOM 1727 O O . MET A 1 215 ? -9.665 -3.832 3.445 1.00 97.88 215 MET A O 1
ATOM 1731 N N . SER A 1 216 ? -8.372 -2.851 4.999 1.00 98.19 216 SER A N 1
ATOM 1732 C CA . SER A 1 216 ? -8.192 -4.053 5.820 1.00 98.19 216 SER A CA 1
ATOM 1733 C C . SER A 1 216 ? -9.505 -4.515 6.456 1.00 98.19 216 SER A C 1
ATOM 1735 O O . SER A 1 216 ? -9.832 -5.699 6.388 1.00 98.19 216 SER A O 1
ATOM 1737 N N . TYR A 1 217 ? -10.281 -3.585 7.024 1.00 98.25 217 TYR A N 1
ATOM 1738 C CA . TYR A 1 217 ? -11.574 -3.869 7.654 1.00 98.25 217 TYR A CA 1
ATOM 1739 C C . TYR A 1 217 ? -12.585 -4.406 6.640 1.00 98.25 217 TYR A C 1
ATOM 1741 O O . TYR A 1 217 ? -13.229 -5.423 6.891 1.00 98.25 217 TYR A O 1
ATOM 1749 N N . LEU A 1 218 ? -12.679 -3.767 5.470 1.00 98.00 218 LEU A N 1
ATOM 1750 C CA . LEU A 1 218 ? -13.552 -4.205 4.379 1.00 98.00 218 LEU A CA 1
ATOM 1751 C C . LEU A 1 218 ? -13.193 -5.620 3.918 1.00 98.00 218 LEU A C 1
ATOM 1753 O O . LEU A 1 218 ? -14.063 -6.478 3.801 1.00 98.00 218 LEU A O 1
ATOM 1757 N N . LYS A 1 219 ? -11.902 -5.893 3.698 1.00 96.94 219 LYS A N 1
ATOM 1758 C CA . LYS A 1 219 ? -11.446 -7.199 3.206 1.00 96.94 219 LYS A CA 1
ATOM 1759 C C . LYS A 1 219 ? -11.643 -8.325 4.227 1.00 96.94 219 LYS A C 1
ATOM 1761 O O . LYS A 1 219 ? -11.827 -9.472 3.828 1.00 96.94 219 LYS A O 1
ATOM 1766 N N . ARG A 1 220 ? -11.615 -8.008 5.524 1.00 96.75 220 ARG A N 1
ATOM 1767 C CA . ARG A 1 220 ? -11.867 -8.945 6.632 1.00 96.75 220 ARG A CA 1
ATOM 1768 C C . ARG A 1 220 ? -13.335 -9.057 7.033 1.00 96.75 220 ARG A C 1
ATOM 1770 O O . ARG A 1 220 ? -13.633 -9.861 7.911 1.00 96.75 220 ARG A O 1
ATOM 1777 N N . ASN A 1 221 ? -14.223 -8.302 6.383 1.00 95.69 221 ASN A N 1
ATOM 1778 C CA . ASN A 1 221 ? -15.637 -8.209 6.735 1.00 95.69 221 ASN A CA 1
ATOM 1779 C C . ASN A 1 221 ? -15.835 -7.890 8.230 1.00 95.69 221 ASN A C 1
ATOM 1781 O O . ASN A 1 221 ? -16.584 -8.561 8.940 1.00 95.69 221 ASN A O 1
ATOM 1785 N N . GLU A 1 222 ? -15.088 -6.896 8.713 1.00 96.38 222 GLU A N 1
ATOM 1786 C CA . GLU A 1 222 ? -15.211 -6.390 10.079 1.00 96.38 222 GLU A CA 1
ATOM 1787 C C . GLU A 1 222 ? -16.574 -5.721 10.316 1.00 96.38 222 GLU A C 1
ATOM 1789 O O . GLU A 1 222 ? -17.367 -5.515 9.398 1.00 96.38 222 GLU A O 1
ATOM 1794 N N . GLN A 1 223 ? -16.853 -5.366 11.570 1.00 96.25 223 GLN A N 1
ATOM 1795 C CA . GLN A 1 223 ? -18.150 -4.832 11.983 1.00 96.25 223 GLN A CA 1
ATOM 1796 C C . GLN A 1 223 ? -18.581 -3.615 11.131 1.00 96.25 223 GLN A C 1
ATOM 1798 O O . GLN A 1 223 ? -17.879 -2.596 11.127 1.00 96.25 223 GLN A O 1
ATOM 1803 N N . PRO A 1 224 ? -19.761 -3.652 10.470 1.00 96.88 224 PRO A N 1
ATOM 1804 C CA . PRO A 1 224 ? -20.225 -2.567 9.598 1.00 96.88 224 PRO A CA 1
ATOM 1805 C C . PRO A 1 224 ? -20.290 -1.198 10.283 1.00 96.88 224 PRO A C 1
ATOM 1807 O O . PRO A 1 224 ? -20.007 -0.173 9.662 1.00 96.88 224 PRO A O 1
ATOM 1810 N N . LYS A 1 225 ? -20.615 -1.173 11.584 1.00 96.81 225 LYS A N 1
ATOM 1811 C CA . LYS A 1 225 ? -20.627 0.053 12.396 1.00 96.81 225 LYS A CA 1
ATOM 1812 C C . LYS A 1 225 ? -19.256 0.734 12.457 1.00 96.81 225 LYS A C 1
ATOM 1814 O O . LYS A 1 225 ? -19.186 1.957 12.362 1.00 96.81 225 LYS A O 1
ATOM 1819 N N . ASP A 1 226 ? -18.181 -0.041 12.571 1.00 96.50 226 ASP A N 1
ATOM 1820 C CA . ASP A 1 226 ? -16.824 0.486 12.700 1.00 96.50 226 ASP A CA 1
ATOM 1821 C C . ASP A 1 226 ? -16.327 0.952 11.331 1.00 96.50 226 ASP A C 1
ATOM 1823 O O . ASP A 1 226 ? -15.813 2.060 11.207 1.00 96.50 226 ASP A O 1
ATOM 1827 N N . ILE A 1 227 ? -16.606 0.178 10.276 1.00 97.56 227 ILE A N 1
ATOM 1828 C CA . ILE A 1 227 ? -16.359 0.580 8.882 1.00 97.56 227 ILE A CA 1
ATOM 1829 C C . ILE A 1 227 ? -17.025 1.929 8.586 1.00 97.56 227 ILE A C 1
ATOM 1831 O O . ILE A 1 227 ? -16.382 2.836 8.062 1.00 97.56 227 ILE A O 1
ATOM 1835 N N . MET A 1 228 ? -18.294 2.101 8.966 1.00 97.19 228 MET A N 1
ATOM 1836 C CA . MET A 1 228 ? -19.025 3.348 8.737 1.00 97.19 228 MET A CA 1
ATOM 1837 C C . MET A 1 228 ? -18.401 4.537 9.479 1.00 97.19 228 MET A C 1
ATOM 1839 O O . MET A 1 228 ? -18.330 5.636 8.929 1.00 97.19 228 MET A O 1
ATOM 1843 N N . LYS A 1 229 ? -17.918 4.335 10.710 1.00 97.69 229 LYS A N 1
ATOM 1844 C CA . LYS A 1 229 ? -17.201 5.371 11.469 1.00 97.69 229 LYS A CA 1
ATOM 1845 C C . LYS A 1 229 ? -15.911 5.799 10.768 1.00 97.69 229 LYS A C 1
ATOM 1847 O O . LYS A 1 229 ? -15.654 6.997 10.670 1.00 97.69 229 LYS A O 1
ATOM 1852 N N . ILE A 1 230 ? -15.154 4.845 10.225 1.00 97.50 230 ILE A N 1
ATOM 1853 C CA . ILE A 1 230 ? -13.918 5.112 9.475 1.00 97.50 230 ILE A CA 1
ATOM 1854 C C . ILE A 1 230 ? -14.219 5.873 8.175 1.00 97.50 230 ILE A C 1
ATOM 1856 O O . ILE A 1 230 ? -13.598 6.895 7.883 1.00 97.50 230 ILE A O 1
ATOM 1860 N N . VAL A 1 231 ? -15.217 5.420 7.408 1.00 96.44 231 VAL A N 1
ATOM 1861 C CA . VAL A 1 231 ? -15.646 6.072 6.157 1.00 96.44 231 VAL A CA 1
ATOM 1862 C C . VAL A 1 231 ? -16.101 7.510 6.408 1.00 96.44 231 VAL A C 1
ATOM 1864 O O . VAL A 1 231 ? -15.730 8.419 5.660 1.00 96.44 231 VAL A O 1
ATOM 1867 N N . LYS A 1 232 ? -16.882 7.737 7.470 1.00 95.25 232 LYS A N 1
ATOM 1868 C CA . LYS A 1 232 ? -17.319 9.080 7.871 1.00 95.25 232 LYS A CA 1
ATOM 1869 C C . LYS A 1 232 ? -16.134 9.969 8.229 1.00 95.25 232 LYS A C 1
ATOM 1871 O O . LYS A 1 232 ? -16.108 11.115 7.788 1.00 95.25 232 LYS A O 1
ATOM 1876 N N . TRP A 1 233 ? -15.150 9.449 8.964 1.00 94.12 233 TRP A N 1
ATOM 1877 C CA . TRP A 1 233 ? -13.952 10.216 9.297 1.00 94.12 233 TRP A CA 1
ATOM 1878 C C . TRP A 1 233 ? -13.181 10.629 8.043 1.00 94.12 233 TRP A C 1
ATOM 1880 O O . TRP A 1 233 ? -12.919 11.816 7.867 1.00 94.12 233 TRP A O 1
ATOM 1890 N N . LEU A 1 234 ? -12.906 9.688 7.131 1.00 92.56 234 LEU A N 1
ATOM 1891 C CA . LEU A 1 234 ? -12.214 9.965 5.864 1.00 92.56 234 LEU A CA 1
ATOM 1892 C C . LEU A 1 234 ? -12.976 10.975 5.001 1.00 92.56 234 LEU A C 1
ATOM 1894 O O . LEU A 1 234 ? -12.374 11.866 4.409 1.00 92.56 234 LEU A O 1
ATOM 1898 N N . SER A 1 235 ? -14.306 10.881 4.960 1.00 90.50 235 SER A N 1
ATOM 1899 C CA . SER A 1 235 ? -15.143 11.809 4.192 1.00 90.50 235 SER A CA 1
ATOM 1900 C C . SER A 1 235 ? -15.015 13.252 4.684 1.00 90.50 235 SER A C 1
ATOM 1902 O O . SER A 1 235 ? -15.041 14.169 3.867 1.00 90.50 235 SER A O 1
ATOM 1904 N N . LYS A 1 236 ? -14.816 13.452 5.994 1.00 88.44 236 LYS A N 1
ATOM 1905 C CA . LYS A 1 236 ? -14.579 14.773 6.595 1.00 88.44 236 LYS A CA 1
ATOM 1906 C C . LYS A 1 236 ? -13.195 15.351 6.284 1.00 88.44 236 LYS A C 1
ATOM 1908 O O . LYS A 1 236 ? -13.029 16.558 6.394 1.00 88.44 236 LYS A O 1
ATOM 1913 N N . GLN A 1 237 ? -12.223 14.526 5.883 1.00 85.12 237 GLN A N 1
ATOM 1914 C CA . GLN A 1 237 ? -10.864 14.995 5.571 1.00 85.12 237 GLN A CA 1
ATOM 1915 C C . GLN A 1 237 ? -10.713 15.513 4.133 1.00 85.12 237 GLN A C 1
ATOM 1917 O O . GLN A 1 237 ? -9.640 15.981 3.751 1.00 85.12 237 GLN A O 1
ATOM 1922 N N . ARG A 1 238 ? -11.764 15.417 3.309 1.00 80.81 238 ARG A N 1
ATOM 1923 C CA . ARG A 1 238 ? -11.736 15.885 1.920 1.00 80.81 238 ARG A CA 1
ATOM 1924 C C . ARG A 1 238 ? -11.813 17.410 1.865 1.00 80.81 238 ARG A C 1
ATOM 1926 O O . ARG A 1 238 ? -12.596 18.033 2.576 1.00 80.81 238 ARG A O 1
ATOM 1933 N N . ASN A 1 239 ? -11.030 18.009 0.975 1.00 76.25 239 ASN A N 1
ATOM 1934 C CA . ASN A 1 239 ? -11.135 19.424 0.642 1.00 76.25 239 ASN A CA 1
ATOM 1935 C C . ASN A 1 239 ? -12.391 19.702 -0.210 1.00 76.25 239 ASN A C 1
ATOM 1937 O O . ASN A 1 239 ? -13.039 18.781 -0.713 1.00 76.25 239 ASN A O 1
ATOM 1941 N N . TYR A 1 240 ? -12.721 20.982 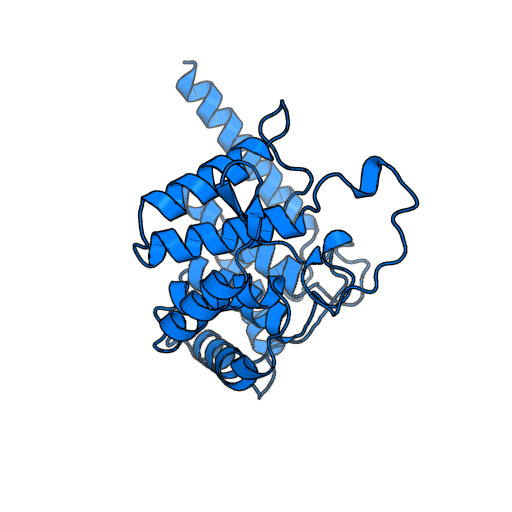-0.404 1.00 71.00 240 TYR A N 1
ATOM 1942 C CA . TYR A 1 240 ? -13.903 21.410 -1.168 1.00 71.00 240 TYR A CA 1
ATOM 1943 C C . TYR A 1 240 ? -13.909 20.922 -2.633 1.00 71.00 240 TYR A C 1
ATOM 1945 O O . TYR A 1 240 ? -14.969 20.737 -3.222 1.00 71.00 240 TYR A O 1
ATOM 1953 N N . TYR A 1 241 ? -12.736 20.636 -3.206 1.00 69.94 241 TYR A N 1
ATOM 1954 C CA . TYR A 1 241 ? -12.581 20.076 -4.555 1.00 69.94 241 TYR A CA 1
ATOM 1955 C C . TYR A 1 241 ? -12.627 18.537 -4.583 1.00 69.94 241 TYR A C 1
ATOM 1957 O O . TYR A 1 241 ? -12.480 17.922 -5.637 1.00 69.94 241 TYR A O 1
ATOM 1965 N N . GLY A 1 242 ? -12.842 17.894 -3.432 1.00 67.94 242 GLY A N 1
ATOM 1966 C CA . GLY A 1 242 ? -13.006 16.452 -3.297 1.00 67.94 242 GLY A CA 1
ATOM 1967 C C . GLY A 1 242 ? -11.714 15.640 -3.153 1.00 67.94 242 GLY A C 1
ATOM 1968 O O . GLY A 1 242 ? -11.824 14.412 -3.102 1.00 67.94 242 GLY A O 1
ATOM 1969 N N . GLY A 1 243 ? -10.542 16.277 -3.068 1.00 68.19 243 GLY A N 1
ATOM 1970 C CA . GLY A 1 243 ? -9.237 15.638 -2.834 1.00 68.19 243 GLY A CA 1
ATOM 1971 C C . GLY A 1 243 ? -8.772 15.706 -1.372 1.00 68.19 243 GLY A C 1
ATOM 1972 O O . GLY A 1 243 ? -9.474 16.250 -0.525 1.00 68.19 243 GLY A O 1
ATOM 1973 N N . PHE A 1 244 ? -7.583 15.176 -1.076 1.00 73.81 244 PHE A N 1
ATOM 1974 C CA . PHE A 1 244 ? -6.928 15.269 0.240 1.00 73.81 244 PHE A CA 1
ATOM 1975 C C . PHE A 1 244 ? -5.716 16.216 0.194 1.00 73.81 244 PHE A C 1
ATOM 1977 O O . PHE A 1 244 ? -5.415 16.794 -0.850 1.00 73.81 244 PHE A O 1
ATOM 1984 N N . SER A 1 245 ? -5.045 16.419 1.333 1.00 61.84 245 SER A N 1
ATOM 1985 C CA . SER A 1 245 ? -3.875 17.305 1.457 1.00 61.84 245 SER A CA 1
ATOM 1986 C C . SER A 1 245 ? -2.591 16.751 0.820 1.00 61.84 245 SER A C 1
ATOM 1988 O O . SER A 1 245 ? -1.677 17.529 0.560 1.00 61.84 245 SER A O 1
ATOM 1990 N N . SER A 1 246 ? -2.526 15.445 0.530 1.00 61.91 246 SER A N 1
ATOM 1991 C CA . SER A 1 246 ? -1.461 14.810 -0.263 1.00 61.91 246 SER A CA 1
ATOM 1992 C C . SER A 1 246 ? -2.043 13.913 -1.357 1.00 61.91 246 SER A C 1
ATOM 1994 O O . SER A 1 246 ? -3.248 13.669 -1.430 1.00 61.91 246 SER A O 1
ATOM 1996 N N . THR A 1 247 ? -1.143 13.457 -2.224 1.00 61.25 247 THR A N 1
ATOM 1997 C CA . THR A 1 247 ? -1.404 12.502 -3.308 1.00 61.25 247 THR A CA 1
ATOM 1998 C C . THR A 1 247 ? -1.355 11.039 -2.861 1.00 61.25 247 THR A C 1
ATOM 2000 O O . THR A 1 247 ? -1.878 10.194 -3.590 1.00 61.25 247 THR A O 1
ATOM 2003 N N . GLN A 1 248 ? -0.728 10.745 -1.712 1.00 54.38 248 GLN A N 1
ATOM 2004 C CA . GLN A 1 248 ? -0.719 9.412 -1.094 1.00 54.38 248 GLN A CA 1
ATOM 2005 C C . GLN A 1 248 ? -1.939 9.191 -0.199 1.00 54.38 248 GLN A C 1
ATOM 2007 O O . GLN A 1 248 ? -2.400 10.177 0.423 1.00 54.38 248 GLN A O 1
#

pLDDT: mean 83.94, std 17.14, range [35.81, 98.5]

Solvent-accessible surface area (backbone atoms only — not comparable to full-atom values): 13767 Å² total; per-residue (Å²): 108,71,68,56,55,51,49,54,54,51,51,52,52,51,52,51,51,52,59,56,55,57,65,22,48,33,98,69,33,32,24,25,99,62,24,77,78,48,97,58,38,12,48,64,55,31,25,49,50,44,29,50,50,46,59,42,51,81,79,44,95,62,70,65,64,63,48,49,37,31,53,55,37,49,65,74,57,41,42,95,71,21,37,33,60,86,38,54,78,75,86,56,69,80,47,62,77,82,68,69,38,45,64,38,45,25,26,51,40,46,40,20,41,46,69,50,67,49,54,61,82,40,68,71,46,37,31,28,50,46,33,51,67,74,45,56,88,74,63,79,45,52,55,50,39,20,44,43,25,27,32,28,47,76,59,71,38,88,66,19,63,62,34,48,54,54,44,59,75,57,53,41,71,48,97,89,68,27,41,43,35,54,58,84,81,23,93,82,59,79,77,70,78,73,90,41,88,69,68,75,64,73,60,45,57,28,55,39,28,31,50,33,42,49,55,34,38,63,76,66,67,50,62,67,72,58,53,50,24,32,54,53,44,58,61,68,60,41,44,99,88,69,47,59,95,45,95,99

Radius of gyration: 18.69 Å; Cα contacts (8 Å, |Δi|>4): 317; chains: 1; bounding box: 45×45×48 Å

Organism: Paramuricea clavata (NCBI:txid317549)

Secondary structure (DSSP, 8-state):
-HHHHHHHHHHHHHHHHHHHHHTTB-TTS-B-TTTTSSSS--HHHHHHHHHHHHHHTTTS---HHHHHHHHHHHHHHS-TTSPPP--S--S-GGG-SS---HHHHHHHHHHHHHHTT--TTSHHHHHHHHHHHHSGGG--SHHHHHHHHHHHHHTT-TTHHHHHHHHHHTPEEPTTS-EE--GGGSTTS------STTTTS--HHHHHHHHHHHHHHHHTT--HHHHHHHHHHHHHT--TTS--SS--

InterPro domains:
  IPR008930 Terpenoid cyclases/protein prenyltransferase alpha-alpha toroid [SSF48239] (12-248)
  IPR011626 Alpha-macroglobulin-like, TED domain [PF07678] (14-248)
  IPR050473 Alpha-2-macroglobulin/Complement system [PTHR11412] (14-248)

Foldseek 3Di:
DVVVVVLVVVQVVLVVVLVVQCQQADPQLAGDPVRDPDPDHFLLVLLVVLLVLLVCVVRYDDDVVSNVSSVVSQVVQQDPQLFRDGDDDDDDPLCPAPNRDSLNSLLSSLVSCLSSVHACPPPNNVSSLSSNVVCVVVDQFLLSLLSSLLSCLSNVHPCNVVSLVVNVVQWDQDPVGATWHDRVPGPRPPDPDPPDPCVVQDGPSRLVSLVSNLSSCVSVVHDVVNNVSSVVVNQVQADPVRHHPDPD

Sequence (248 aa):
VSKLFKYFHYEDLFHTGYQRELTYKRRSGSYSIFGKSDSEGSMMLTAFVVRSFARARKYVFVDEDEIKHSIQWFRRKQKPSGCFPKYGKVFDKSLQGGLNSELTITAYVTIALLEAGFNKKTRMVSKALSCVTDNLTHIQDSYTTSLVTYTLVLADHPKSGLMISRLKNKAVSSEDGLIFWSARNDKLVATEEPTDYFAEKLRPADVEMTGYALMSYLKRNEQPKDIMKIVKWLSKQRNYYGGFSSTQ

Nearest PDB structures (foldseek):
  7q5z-assembly1_A  TM=8.811E-01  e=5.174E-14  Homo sapiens
  7q1y-assembly2_B  TM=8.405E-01  e=4.261E-14  Homo sapiens
  7q61-assembly1_A  TM=8.752E-01  e=5.202E-12  Homo sapiens
  7q62-assembly1_A  TM=8.514E-01  e=7.879E-11  Homo sapiens
  7q60-assembly1_A  TM=8.400E-01  e=3.724E-10  Homo sapiens